Protein AF-B6WB02-F1 (afdb_monomer)

Nearest PDB structures (foldseek):
  3p3q-assembly3_A  TM=5.548E-01  e=6.368E+00  Methylococcus capsulatus
  5l0y-assembly4_D  TM=2.999E-01  e=4.421E+00  Thermochaetoides thermophila DSM 1495
  5l0y-assembly6_F  TM=3.221E-01  e=6.044E+00  Thermochaetoides thermophila DSM 1495
  5cwg-assembly1_A  TM=3.590E-01  e=8.706E+00  synthetic construct

pLDDT: mean 88.95, std 16.4, range [39.22, 98.81]

Secondary structure (DSSP, 8-state):
--------------TTTTT-----HHHHHIIIIIT-S--SHHHHHHHHHHHHHHHHHHHTTS-HHHHHHHHHHTTGGGGGT--HHHHHHHHHHHHHHTT-HHHHHHHHHTT-SSS-GGG-SS---S-HHHHHHHHHHHHH----HHHHHHHHHHHH--SS---HHHHHHHHHHHHH--

Organism: NCBI:txid561177

Radius of gyration: 19.33 Å; Cα contacts (8 Å, |Δi|>4): 214; chains: 1; bounding box: 37×32×87 Å

Sequence (178 aa):
MEKYIVLEKLGEEMYKDKFGNIPNKDKINYYLIESNQNLGPWVSRLKLIGKSAKMIGKELKLDPDIAYACGSLFEIGKKENKKDLAQVMTGFNILRNESYFFPARIAITSKFIIKDIKTFDENFNIEKKDQKKLENLLKSYQYNDYDKLIQLLDKSILENYVGIDNYYKDKKEEKIKK

Foldseek 3Di:
DDPPPPPPPPPVPPVCVVQWDFDAPVVLCCLLPVLFPQHALVSVLLQVQLQVQLVVCVVVVHNSRNSSRLSNQLQSLVSVVDDFVSSLVSSLVVCVVVVSNNSSLLNLLLQPVPLDPVPRPDDPPDDPVVVVVSSVSSVPDDDDVSSVSNNVSVVVGDSDCPDPVVVVVVVVVVVVVD

Structure (mmCIF, N/CA/C/O backbone):
data_AF-B6WB02-F1
#
_entry.id   AF-B6WB02-F1
#
loop_
_atom_site.group_PDB
_atom_site.id
_atom_site.type_symbol
_atom_site.label_atom_id
_atom_site.label_alt_id
_atom_site.label_comp_id
_atom_site.label_asym_id
_atom_site.label_entity_id
_atom_site.label_seq_id
_atom_site.pdbx_PDB_ins_code
_atom_site.Cartn_x
_atom_site.Cartn_y
_atom_site.Cartn_z
_atom_site.occupancy
_atom_site.B_iso_or_equiv
_atom_site.auth_seq_id
_atom_site.auth_comp_id
_atom_site.auth_asym_id
_atom_site.auth_atom_id
_atom_site.pdbx_PDB_model_num
ATOM 1 N N . MET A 1 1 ? -3.793 -13.320 -58.902 1.00 41.25 1 MET A N 1
ATOM 2 C CA . MET A 1 1 ? -2.611 -13.565 -58.052 1.00 41.25 1 MET A CA 1
ATOM 3 C C . MET A 1 1 ? -2.632 -12.548 -56.933 1.00 41.25 1 MET A C 1
ATOM 5 O O . MET A 1 1 ? -2.254 -11.399 -57.124 1.00 41.25 1 MET A O 1
ATOM 9 N N . GLU A 1 2 ? -3.213 -12.973 -55.819 1.00 42.81 2 GLU A N 1
ATOM 10 C CA . GLU A 1 2 ? -3.354 -12.224 -54.578 1.00 42.81 2 GLU A CA 1
ATOM 11 C C . GLU A 1 2 ? -1.973 -11.934 -53.990 1.00 42.81 2 GLU A C 1
ATOM 13 O O . GLU A 1 2 ? -1.218 -12.851 -53.669 1.00 42.81 2 GLU A O 1
ATOM 18 N N . LYS A 1 3 ? -1.638 -10.656 -53.813 1.00 41.16 3 LYS A N 1
ATOM 19 C CA . LYS A 1 3 ? -0.641 -10.270 -52.816 1.00 41.16 3 LYS A CA 1
ATOM 20 C C . LYS A 1 3 ? -1.396 -10.069 -51.512 1.00 41.16 3 LYS A C 1
ATOM 22 O O . LYS A 1 3 ? -1.912 -8.988 -51.246 1.00 41.16 3 LYS A O 1
ATOM 27 N N . TYR A 1 4 ? -1.488 -11.147 -50.741 1.00 39.38 4 TYR A N 1
ATOM 28 C CA . TYR A 1 4 ? -1.824 -11.097 -49.327 1.00 39.38 4 TYR A CA 1
ATOM 29 C C . TYR A 1 4 ? -0.849 -10.137 -48.642 1.00 39.38 4 TYR A C 1
ATOM 31 O O . TYR A 1 4 ? 0.309 -10.467 -48.395 1.00 39.38 4 TYR A O 1
ATOM 39 N N . ILE A 1 5 ? -1.317 -8.921 -48.373 1.00 45.25 5 ILE A N 1
ATOM 40 C CA . ILE A 1 5 ? -0.709 -8.053 -47.375 1.00 45.25 5 ILE A CA 1
ATOM 41 C C . ILE A 1 5 ? -1.007 -8.743 -46.048 1.00 45.25 5 ILE A C 1
ATOM 43 O O . ILE A 1 5 ? -2.120 -8.670 -45.527 1.00 45.25 5 ILE A O 1
ATOM 47 N N . VAL A 1 6 ? -0.025 -9.487 -45.544 1.00 40.88 6 VAL A N 1
ATOM 48 C CA . VAL A 1 6 ? -0.022 -9.962 -44.166 1.00 40.88 6 VAL A CA 1
ATOM 49 C C . VAL A 1 6 ? 0.083 -8.710 -43.300 1.00 40.88 6 VAL A C 1
ATOM 51 O O . VAL A 1 6 ? 1.164 -8.179 -43.065 1.00 40.88 6 VAL A O 1
ATOM 54 N N . LEU A 1 7 ? -1.070 -8.187 -42.888 1.00 39.22 7 LEU A N 1
ATOM 55 C CA . LEU A 1 7 ? -1.182 -7.304 -41.738 1.00 39.22 7 LEU A CA 1
ATOM 56 C C . LEU A 1 7 ? -0.827 -8.150 -40.513 1.00 39.22 7 LEU A C 1
ATOM 58 O O . LEU A 1 7 ? -1.709 -8.686 -39.839 1.00 39.22 7 LEU A O 1
ATOM 62 N N . GLU A 1 8 ? 0.471 -8.315 -40.255 1.00 42.84 8 GLU A N 1
ATOM 63 C CA . GLU A 1 8 ? 0.947 -8.680 -38.928 1.00 42.84 8 GLU A CA 1
ATOM 64 C C . GLU A 1 8 ? 0.425 -7.601 -37.982 1.00 42.84 8 GLU A C 1
ATOM 66 O O . GLU A 1 8 ? 0.905 -6.468 -37.945 1.00 42.84 8 GLU A O 1
ATOM 71 N N . LYS A 1 9 ? -0.639 -7.949 -37.256 1.00 44.91 9 LYS A N 1
ATOM 72 C CA . LYS A 1 9 ? -1.045 -7.246 -36.052 1.00 44.91 9 LYS A CA 1
ATOM 73 C C . LYS A 1 9 ? 0.142 -7.313 -35.095 1.00 44.91 9 LYS A C 1
ATOM 75 O O . LYS A 1 9 ? 0.236 -8.237 -34.292 1.00 44.91 9 LYS A O 1
ATOM 80 N N . LEU A 1 10 ? 1.009 -6.309 -35.152 1.00 43.06 10 LEU A N 1
ATOM 81 C CA . LEU A 1 10 ? 1.716 -5.809 -33.981 1.00 43.06 10 LEU A CA 1
ATOM 82 C C . LEU A 1 10 ? 0.638 -5.276 -33.030 1.00 43.06 10 LEU A C 1
ATOM 84 O O . LEU A 1 10 ? 0.391 -4.079 -32.934 1.00 43.06 10 LEU A O 1
ATOM 88 N N . GLY A 1 11 ? -0.095 -6.193 -32.398 1.00 43.69 11 GLY A N 1
ATOM 89 C CA . GLY A 1 11 ? -0.744 -5.886 -31.143 1.00 43.69 11 GLY A CA 1
ATOM 90 C C . GLY A 1 11 ? 0.397 -5.642 -30.180 1.00 43.69 11 GLY A C 1
ATOM 91 O O . GLY A 1 11 ? 1.036 -6.594 -29.744 1.00 43.69 11 GLY A O 1
ATOM 92 N N . GLU A 1 12 ? 0.717 -4.376 -29.935 1.00 50.34 12 GLU A N 1
ATOM 93 C CA . GLU A 1 12 ? 1.487 -4.004 -28.761 1.00 50.34 1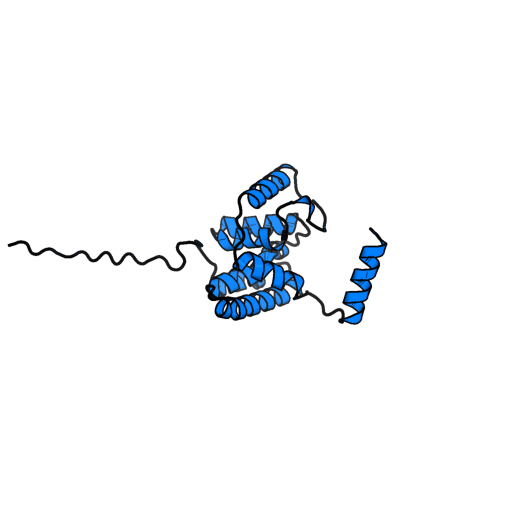2 GLU A CA 1
ATOM 94 C C . GLU A 1 12 ? 0.720 -4.584 -27.565 1.00 50.34 12 GLU A C 1
ATOM 96 O O . GLU A 1 12 ? -0.319 -4.045 -27.185 1.00 50.34 12 GLU A O 1
ATOM 101 N N . GLU A 1 13 ? 1.148 -5.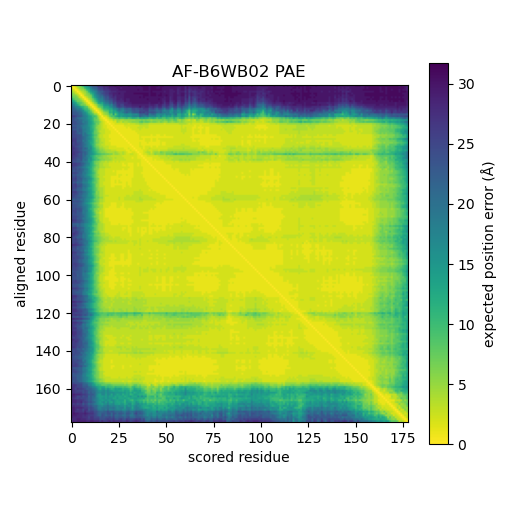737 -27.030 1.00 49.19 13 GLU A N 1
ATOM 102 C CA . GLU A 1 13 ? 0.707 -6.169 -25.703 1.00 49.19 13 GLU A CA 1
ATOM 103 C C . GLU A 1 13 ? 0.975 -4.976 -24.793 1.00 49.19 13 GLU A C 1
ATOM 105 O O . GLU A 1 13 ? 2.132 -4.563 -24.637 1.00 49.19 13 GLU A O 1
ATOM 110 N N . MET A 1 14 ? -0.079 -4.355 -24.255 1.00 53.62 14 MET A N 1
ATOM 111 C CA . MET A 1 14 ? 0.137 -3.206 -23.395 1.00 53.62 14 MET A CA 1
ATOM 112 C C . MET A 1 14 ? 0.942 -3.722 -22.210 1.00 53.62 14 MET A C 1
ATOM 114 O O . MET A 1 14 ? 0.550 -4.674 -21.526 1.00 53.62 14 MET A O 1
ATOM 118 N N . TYR A 1 15 ? 2.106 -3.115 -21.981 1.00 58.19 15 TYR A N 1
ATOM 119 C CA . TYR A 1 15 ? 2.957 -3.447 -20.850 1.00 58.19 15 TYR A CA 1
ATOM 120 C C . TYR A 1 15 ? 2.092 -3.496 -19.580 1.00 58.19 15 TYR A C 1
ATOM 122 O O . TYR A 1 15 ? 1.534 -2.481 -19.168 1.00 58.19 15 TYR A O 1
ATOM 130 N N . LYS A 1 16 ? 1.984 -4.690 -18.972 1.00 63.91 16 LYS A N 1
ATOM 131 C CA . LYS A 1 16 ? 1.192 -4.982 -17.758 1.00 63.91 16 LYS A CA 1
ATOM 132 C C . LYS A 1 16 ? -0.329 -5.059 -17.937 1.00 63.91 16 LYS A C 1
ATOM 134 O O . LYS A 1 16 ? -1.047 -4.800 -16.973 1.00 63.91 16 LYS A O 1
ATOM 139 N N . ASP A 1 17 ? -0.819 -5.521 -19.085 1.00 65.31 17 ASP A N 1
ATOM 140 C CA . ASP A 1 17 ? -2.251 -5.691 -19.410 1.00 65.31 17 ASP A CA 1
ATOM 141 C C . ASP A 1 17 ? -3.139 -6.237 -18.266 1.00 65.31 17 ASP A C 1
ATOM 143 O O . ASP A 1 17 ? -4.269 -5.798 -18.063 1.00 65.31 17 ASP A O 1
ATOM 147 N N . LYS A 1 18 ? -2.622 -7.153 -17.436 1.00 79.88 18 LYS A N 1
ATOM 148 C CA . LYS A 1 18 ? -3.371 -7.752 -16.310 1.00 79.88 18 LYS A CA 1
ATOM 149 C C . LYS A 1 18 ? -3.462 -6.885 -15.046 1.00 79.88 18 LYS A C 1
ATOM 151 O O . LYS A 1 18 ? -4.217 -7.220 -14.135 1.00 79.88 18 LYS A O 1
ATOM 156 N N . PHE A 1 19 ? -2.686 -5.810 -14.958 1.00 84.50 19 PHE A N 1
ATOM 157 C CA . PHE A 1 19 ? -2.561 -4.963 -13.768 1.00 84.50 19 PHE A CA 1
ATOM 158 C C . PHE A 1 19 ? -3.081 -3.534 -13.988 1.00 84.50 19 PHE A C 1
ATOM 160 O O . PHE A 1 19 ? -3.255 -2.796 -13.014 1.00 84.50 19 PHE A O 1
ATOM 167 N N . GLY A 1 20 ? -3.382 -3.169 -15.239 1.00 86.25 20 GLY A N 1
ATOM 168 C CA . GLY A 1 20 ? -3.813 -1.827 -15.621 1.00 86.25 20 GLY A CA 1
ATOM 169 C C . GLY A 1 20 ? -2.696 -0.795 -15.462 1.00 86.25 20 GLY A C 1
ATOM 170 O O . GLY A 1 20 ? -1.512 -1.132 -15.467 1.00 86.25 20 GLY A O 1
ATOM 171 N N . ASN A 1 21 ? -3.070 0.475 -15.295 1.00 93.62 21 ASN A N 1
ATOM 172 C CA . ASN A 1 21 ? -2.095 1.549 -15.127 1.00 93.62 21 ASN A CA 1
ATOM 173 C C . ASN A 1 21 ? -1.293 1.360 -13.834 1.00 93.62 21 ASN A C 1
ATOM 175 O O . ASN A 1 21 ? -1.855 1.133 -12.759 1.00 93.62 21 ASN A O 1
ATOM 179 N N . ILE A 1 22 ? 0.026 1.528 -13.933 1.00 96.38 22 ILE A N 1
ATOM 180 C CA . ILE A 1 22 ? 0.957 1.479 -12.804 1.00 96.38 22 ILE A CA 1
ATOM 181 C C . ILE A 1 22 ? 1.752 2.785 -12.782 1.00 96.38 22 ILE A C 1
ATOM 183 O O . ILE A 1 22 ? 2.319 3.158 -13.811 1.00 96.38 22 ILE A O 1
ATOM 187 N N . PRO A 1 23 ? 1.811 3.495 -11.641 1.00 96.62 23 PRO A N 1
ATOM 188 C CA . PRO A 1 23 ? 2.535 4.751 -11.571 1.00 96.62 23 PRO A CA 1
ATOM 189 C C . PRO A 1 23 ? 4.034 4.491 -11.725 1.00 96.62 23 PRO A C 1
ATOM 191 O O . PRO A 1 23 ? 4.596 3.583 -11.108 1.00 96.62 23 PRO A O 1
ATOM 194 N N . ASN A 1 24 ? 4.685 5.308 -12.548 1.00 96.31 24 ASN A N 1
ATOM 195 C CA . ASN A 1 24 ? 6.134 5.284 -12.686 1.00 96.31 24 ASN A CA 1
ATOM 196 C C . ASN A 1 24 ? 6.815 5.946 -11.471 1.00 96.31 24 ASN A C 1
ATOM 198 O O . ASN A 1 24 ? 6.169 6.509 -10.582 1.00 96.31 24 ASN A O 1
ATOM 202 N N . LYS A 1 25 ? 8.149 5.886 -11.436 1.00 96.88 25 LYS A N 1
ATOM 203 C CA . LYS A 1 25 ? 8.958 6.439 -10.341 1.00 96.88 25 LYS A CA 1
ATOM 204 C C . LYS A 1 25 ? 8.702 7.932 -10.096 1.00 96.88 25 LYS A C 1
ATOM 206 O O . LYS A 1 25 ? 8.668 8.346 -8.939 1.00 96.88 25 LYS A O 1
ATOM 211 N N . ASP A 1 26 ? 8.494 8.714 -11.149 1.00 97.94 26 ASP A N 1
ATOM 212 C CA . ASP A 1 26 ? 8.286 10.159 -11.031 1.00 97.94 26 ASP A CA 1
ATOM 213 C C . ASP A 1 26 ? 6.921 10.466 -10.417 1.00 97.94 26 ASP A C 1
ATOM 215 O O . ASP A 1 26 ? 6.838 11.226 -9.456 1.00 97.94 26 ASP A O 1
ATOM 219 N N . LYS A 1 27 ? 5.858 9.781 -10.856 1.00 97.94 27 LYS A N 1
ATOM 220 C CA . LYS A 1 27 ? 4.527 9.915 -10.247 1.00 97.94 27 LYS A CA 1
ATOM 221 C C . LYS A 1 27 ? 4.514 9.432 -8.790 1.00 97.94 27 LYS A C 1
ATOM 223 O O . LYS A 1 27 ? 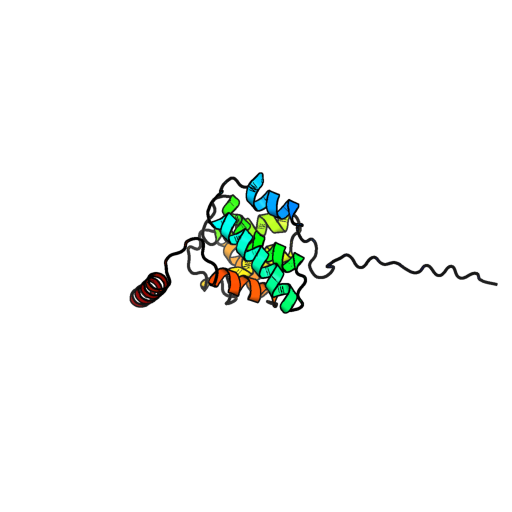3.860 10.042 -7.947 1.00 97.94 27 LYS A O 1
ATOM 228 N N . ILE A 1 28 ? 5.267 8.378 -8.460 1.00 98.50 28 ILE A N 1
ATOM 229 C CA . ILE A 1 28 ? 5.455 7.931 -7.069 1.00 98.50 28 ILE A CA 1
ATOM 230 C C . ILE A 1 28 ? 6.124 9.031 -6.230 1.00 98.50 28 ILE A C 1
ATOM 232 O O . ILE A 1 28 ? 5.643 9.349 -5.142 1.00 98.50 28 ILE A O 1
ATOM 236 N N . ASN A 1 29 ? 7.206 9.639 -6.727 1.00 97.94 29 ASN A N 1
ATOM 237 C CA . ASN A 1 29 ? 7.883 10.739 -6.034 1.00 97.94 29 ASN A CA 1
ATOM 238 C C . ASN A 1 29 ? 6.981 11.967 -5.883 1.00 97.94 29 ASN A C 1
ATOM 240 O O . ASN A 1 29 ? 6.933 12.546 -4.797 1.00 97.94 29 ASN A O 1
ATOM 244 N N . TYR A 1 30 ? 6.210 12.304 -6.915 1.00 98.06 30 TYR A N 1
ATOM 245 C CA . TYR A 1 30 ? 5.210 13.363 -6.859 1.00 98.06 30 TYR A CA 1
ATOM 246 C C . TYR A 1 30 ? 4.205 13.131 -5.722 1.00 98.06 30 TYR A C 1
ATOM 248 O O . TYR A 1 30 ? 3.907 14.041 -4.950 1.00 98.06 30 TYR A O 1
ATOM 256 N N . TYR A 1 31 ? 3.706 11.904 -5.551 1.00 97.88 31 TYR A N 1
ATOM 257 C CA . TYR A 1 31 ? 2.782 11.583 -4.460 1.00 97.88 31 TYR A CA 1
ATOM 258 C C . TYR A 1 31 ? 3.422 11.617 -3.075 1.00 97.88 31 TYR A C 1
ATOM 260 O O . TYR A 1 31 ? 2.786 12.067 -2.123 1.00 97.88 31 TYR A O 1
ATOM 268 N N . LEU A 1 32 ? 4.655 11.127 -2.950 1.00 97.69 32 LEU A N 1
ATOM 269 C CA . LEU A 1 32 ? 5.335 11.006 -1.662 1.00 97.69 32 LEU A CA 1
ATOM 270 C C . LEU A 1 32 ? 5.989 12.305 -1.186 1.00 97.69 32 LEU A C 1
ATOM 272 O O . LEU A 1 32 ? 6.215 12.448 0.016 1.00 97.69 32 LEU A O 1
ATOM 276 N N . ILE A 1 33 ? 6.318 13.220 -2.098 1.00 97.00 33 ILE A N 1
ATOM 277 C CA . ILE A 1 33 ? 7.109 14.419 -1.806 1.00 97.00 33 ILE A CA 1
ATOM 278 C C . ILE A 1 33 ? 6.369 15.679 -2.257 1.00 97.00 33 ILE A C 1
ATOM 280 O O . ILE A 1 33 ? 6.005 16.494 -1.422 1.00 97.00 33 ILE A O 1
ATOM 284 N N . GLU A 1 34 ? 6.131 15.840 -3.558 1.00 95.56 34 GLU A N 1
ATOM 285 C CA . GLU A 1 34 ? 5.741 17.140 -4.130 1.00 95.56 34 GLU A CA 1
ATOM 286 C C . GLU A 1 34 ? 4.295 17.536 -3.804 1.00 95.56 34 GLU A C 1
ATOM 288 O O . GLU A 1 34 ? 4.020 18.670 -3.430 1.00 95.56 34 GLU A O 1
ATOM 293 N N . SER A 1 35 ? 3.362 16.589 -3.894 1.00 94.50 35 SER A N 1
ATOM 294 C CA . SER A 1 35 ? 1.943 16.789 -3.561 1.00 94.50 35 SER A CA 1
ATOM 295 C C . SER A 1 35 ? 1.606 16.429 -2.112 1.00 94.50 35 SER A C 1
ATOM 297 O O . SER A 1 35 ? 0.428 16.347 -1.743 1.00 94.50 35 SER A O 1
ATOM 299 N N . ASN A 1 36 ? 2.623 16.147 -1.296 1.00 93.19 36 ASN A N 1
ATOM 300 C CA . ASN A 1 36 ? 2.463 15.638 0.055 1.00 93.19 36 ASN A CA 1
ATOM 301 C C . ASN A 1 36 ? 2.602 16.756 1.090 1.00 93.19 36 ASN A C 1
ATOM 303 O O . ASN A 1 36 ? 3.690 17.266 1.330 1.00 93.19 36 ASN A O 1
ATOM 307 N N . GLN A 1 37 ? 1.495 17.088 1.749 1.00 87.31 37 GLN A N 1
ATOM 308 C CA . GLN A 1 37 ? 1.469 18.093 2.814 1.00 87.31 37 GLN A CA 1
ATOM 309 C C . GLN A 1 37 ? 1.790 17.507 4.198 1.00 87.31 37 GLN A C 1
ATOM 311 O O . GLN A 1 37 ? 1.985 18.258 5.147 1.00 87.31 37 GLN A O 1
ATOM 316 N N . ASN A 1 38 ? 1.857 16.178 4.322 1.00 94.50 38 ASN A N 1
ATOM 317 C CA . ASN A 1 38 ? 2.198 15.469 5.551 1.00 94.50 38 ASN A CA 1
ATOM 318 C C . ASN A 1 38 ? 3.528 14.719 5.384 1.00 94.50 38 ASN A C 1
ATOM 320 O O . ASN A 1 38 ? 3.561 13.492 5.268 1.00 94.50 38 ASN A O 1
ATOM 324 N N . LEU A 1 39 ? 4.641 15.449 5.321 1.00 95.06 39 LEU A N 1
ATOM 325 C CA . LEU A 1 39 ? 5.971 14.839 5.274 1.00 95.06 39 LEU A CA 1
ATOM 326 C C . LEU A 1 39 ? 6.364 14.293 6.653 1.00 95.06 39 LEU A C 1
ATOM 328 O O . LEU A 1 39 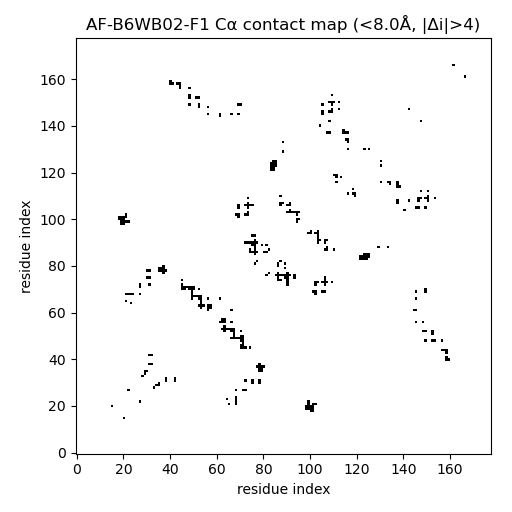? 6.122 14.924 7.677 1.00 95.06 39 LEU A O 1
ATOM 332 N N . GLY A 1 40 ? 7.009 13.125 6.684 1.00 93.12 40 GLY A N 1
ATOM 333 C CA . GLY A 1 40 ? 7.460 12.522 7.937 1.00 93.12 40 GLY A CA 1
ATOM 334 C C . GLY A 1 40 ? 8.131 11.158 7.764 1.00 93.12 40 GLY A C 1
ATOM 335 O O . GLY A 1 40 ? 8.355 10.722 6.629 1.00 93.12 40 GLY A O 1
ATOM 336 N N . PRO A 1 41 ? 8.431 10.458 8.876 1.00 94.06 41 PRO A N 1
ATOM 337 C CA . PRO A 1 41 ? 9.103 9.153 8.872 1.00 94.06 41 PRO A CA 1
ATOM 338 C C . PRO A 1 41 ? 8.438 8.105 7.969 1.00 94.06 41 PRO A C 1
ATOM 340 O O . PRO A 1 41 ? 9.130 7.331 7.303 1.00 94.06 41 PRO A O 1
ATOM 343 N N . TRP A 1 42 ? 7.106 8.134 7.858 1.00 95.25 42 TRP A N 1
ATOM 344 C CA . TRP A 1 42 ? 6.349 7.249 6.971 1.00 95.25 42 TRP A CA 1
ATOM 345 C C . TRP A 1 42 ? 6.776 7.363 5.497 1.00 95.25 42 TRP A C 1
ATOM 347 O O . TRP A 1 42 ? 6.806 6.358 4.792 1.00 95.25 42 TRP A O 1
ATOM 357 N N . VAL A 1 43 ? 7.185 8.548 5.023 1.00 96.69 43 VAL A N 1
ATOM 358 C CA . VAL A 1 43 ? 7.658 8.740 3.640 1.00 96.69 43 VAL A CA 1
ATOM 359 C C . VAL A 1 43 ? 8.957 7.971 3.407 1.00 96.69 43 VAL A C 1
ATOM 361 O O . VAL A 1 43 ? 9.100 7.261 2.409 1.00 96.69 43 VAL A O 1
ATOM 364 N N . SER A 1 44 ? 9.908 8.082 4.337 1.00 95.44 44 SER A N 1
ATOM 365 C CA . SER A 1 44 ? 11.178 7.348 4.283 1.00 95.44 44 SER A CA 1
ATOM 366 C C . SER A 1 44 ? 10.949 5.841 4.362 1.00 95.44 44 SER A C 1
ATOM 368 O O . SER A 1 44 ? 11.539 5.088 3.583 1.00 95.44 44 SER A O 1
ATOM 370 N N . ARG A 1 45 ? 10.029 5.409 5.231 1.00 96.44 45 ARG A N 1
ATOM 371 C CA . ARG A 1 45 ? 9.592 4.016 5.337 1.00 96.44 45 ARG A CA 1
ATOM 372 C C . ARG A 1 45 ? 9.026 3.488 4.018 1.00 96.44 45 ARG A C 1
ATOM 374 O O . ARG A 1 45 ? 9.477 2.445 3.558 1.00 96.44 45 ARG A O 1
ATOM 381 N N . LEU A 1 46 ? 8.097 4.196 3.372 1.00 97.94 46 LEU A N 1
ATOM 382 C CA . LEU A 1 46 ? 7.517 3.754 2.095 1.00 97.94 46 LEU A CA 1
ATOM 383 C C . LEU A 1 46 ? 8.538 3.733 0.952 1.00 97.94 46 LEU A C 1
ATOM 385 O O . LEU A 1 46 ? 8.505 2.841 0.102 1.00 97.94 46 LEU A O 1
ATOM 389 N N . LYS A 1 47 ? 9.496 4.669 0.933 1.00 97.81 47 LYS A N 1
ATOM 390 C CA . LYS A 1 47 ? 10.619 4.622 -0.018 1.00 97.81 47 LYS A CA 1
ATOM 391 C C . LYS A 1 47 ? 11.483 3.378 0.195 1.00 97.81 47 LYS A C 1
ATOM 393 O O . LYS A 1 47 ? 11.911 2.771 -0.788 1.00 97.81 47 LYS A O 1
ATOM 398 N N . LEU A 1 48 ? 11.741 3.002 1.450 1.00 98.06 48 LEU A N 1
ATOM 399 C CA . LEU A 1 48 ? 12.484 1.789 1.789 1.00 98.06 48 LEU A CA 1
ATOM 400 C C . LEU A 1 48 ? 11.695 0.531 1.404 1.00 98.06 48 LEU A C 1
ATOM 402 O O . LEU A 1 48 ? 12.218 -0.286 0.653 1.00 98.06 48 LEU A O 1
ATOM 406 N N . ILE A 1 49 ? 10.426 0.425 1.816 1.00 98.62 49 ILE A N 1
ATOM 407 C CA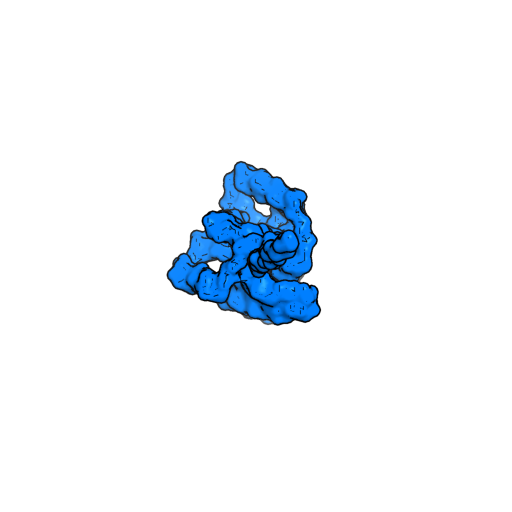 . ILE A 1 49 ? 9.543 -0.700 1.473 1.00 98.62 49 ILE A CA 1
ATOM 408 C C . ILE A 1 49 ? 9.430 -0.862 -0.043 1.00 98.62 49 ILE A C 1
ATOM 410 O O . ILE A 1 49 ? 9.583 -1.973 -0.537 1.00 98.62 49 ILE A O 1
ATOM 414 N N . GLY A 1 50 ? 9.235 0.221 -0.800 1.00 98.69 50 GLY A N 1
ATOM 415 C CA . GLY A 1 50 ? 9.196 0.162 -2.261 1.00 98.69 50 GLY A CA 1
ATOM 416 C C . GLY A 1 50 ? 10.476 -0.416 -2.859 1.00 98.69 50 GLY A C 1
ATOM 417 O O . GLY A 1 50 ? 10.420 -1.343 -3.667 1.00 98.69 50 GLY A O 1
ATOM 418 N N . LYS A 1 51 ? 11.650 0.078 -2.438 1.00 98.62 51 LYS A N 1
ATOM 419 C CA . LYS A 1 51 ? 12.947 -0.454 -2.898 1.00 98.62 51 LYS A CA 1
ATOM 420 C C . LYS A 1 51 ? 13.114 -1.935 -2.544 1.00 98.62 51 LYS A C 1
ATOM 422 O O . LYS A 1 51 ? 13.518 -2.714 -3.404 1.00 98.62 51 LYS A O 1
ATOM 427 N N . SER A 1 52 ? 12.761 -2.331 -1.322 1.00 98.75 52 SER A N 1
ATOM 428 C CA . SER A 1 52 ? 12.800 -3.729 -0.885 1.00 98.75 52 SER A CA 1
ATOM 429 C C . SER A 1 52 ? 11.845 -4.606 -1.696 1.00 98.75 52 SER A C 1
ATOM 431 O O . SER A 1 52 ? 12.247 -5.667 -2.165 1.00 98.75 52 SER A O 1
ATOM 433 N N . ALA A 1 53 ? 10.615 -4.144 -1.938 1.00 98.81 53 ALA A N 1
ATOM 434 C CA . ALA A 1 53 ? 9.624 -4.844 -2.748 1.00 98.81 53 ALA A CA 1
ATOM 435 C C . ALA A 1 53 ? 10.108 -5.034 -4.188 1.00 98.81 53 ALA A C 1
ATOM 437 O O . ALA A 1 53 ? 9.956 -6.117 -4.742 1.00 98.81 53 ALA A O 1
ATOM 438 N N . LYS A 1 54 ? 10.758 -4.022 -4.774 1.00 98.75 54 LYS A N 1
ATOM 439 C CA . LYS A 1 54 ? 11.375 -4.119 -6.103 1.00 98.75 54 LYS A CA 1
ATOM 440 C C . LYS A 1 54 ? 12.429 -5.226 -6.172 1.00 98.75 54 LYS A C 1
ATOM 442 O O . LYS A 1 54 ? 12.429 -6.018 -7.111 1.00 98.75 54 LYS A O 1
ATOM 447 N N . MET A 1 55 ? 13.327 -5.268 -5.187 1.00 98.75 55 MET A N 1
ATOM 448 C CA . MET A 1 55 ? 14.420 -6.244 -5.137 1.00 98.75 55 MET A CA 1
ATOM 449 C C . MET A 1 55 ? 13.900 -7.661 -4.894 1.00 98.75 55 MET A C 1
ATOM 451 O O . MET A 1 55 ? 14.180 -8.556 -5.682 1.00 98.75 55 MET A O 1
ATOM 455 N N . ILE A 1 56 ? 13.097 -7.856 -3.846 1.00 98.69 56 ILE A N 1
ATOM 456 C CA . ILE A 1 56 ? 12.554 -9.172 -3.486 1.00 98.69 56 ILE A CA 1
ATOM 457 C C . ILE A 1 56 ? 11.577 -9.660 -4.558 1.00 98.69 56 ILE A C 1
ATOM 459 O O . ILE A 1 56 ? 11.608 -10.826 -4.934 1.00 98.69 56 ILE A O 1
ATOM 463 N N . GLY A 1 57 ? 10.744 -8.769 -5.100 1.00 98.38 57 GLY A N 1
ATOM 464 C CA . GLY A 1 57 ? 9.806 -9.093 -6.170 1.00 98.38 57 GLY A CA 1
ATOM 465 C C . GLY A 1 57 ? 10.505 -9.676 -7.395 1.00 98.38 57 GLY A C 1
ATOM 466 O O . GLY A 1 57 ? 10.027 -10.665 -7.940 1.00 98.38 57 GLY A O 1
ATOM 467 N N . LYS A 1 58 ? 11.676 -9.144 -7.770 1.00 98.00 58 LYS A N 1
ATOM 468 C CA . LYS A 1 58 ? 12.488 -9.697 -8.861 1.00 98.00 58 LYS A CA 1
ATOM 469 C C . LYS A 1 58 ? 12.897 -11.153 -8.597 1.00 98.00 58 LYS A C 1
ATOM 471 O O . LYS A 1 58 ? 12.738 -11.989 -9.482 1.00 98.00 58 LYS A O 1
ATOM 476 N N . GLU A 1 59 ? 13.365 -11.464 -7.389 1.00 98.19 59 GLU A N 1
ATOM 477 C CA . GLU A 1 59 ? 13.738 -12.835 -6.994 1.00 98.19 59 GLU A CA 1
ATOM 478 C C . GLU A 1 59 ? 12.527 -13.781 -6.972 1.00 98.19 59 GLU A C 1
ATOM 480 O O . GLU A 1 59 ? 12.625 -14.954 -7.329 1.00 98.19 59 GLU A O 1
ATOM 485 N N . LEU A 1 60 ? 11.349 -13.251 -6.634 1.00 97.50 60 LEU A N 1
ATOM 486 C CA . LEU A 1 60 ? 10.071 -13.966 -6.683 1.00 97.50 60 LEU A CA 1
ATOM 487 C C . LEU A 1 60 ? 9.463 -14.053 -8.094 1.00 97.50 60 LEU A C 1
ATOM 489 O O . LEU A 1 60 ? 8.340 -14.532 -8.239 1.00 97.50 60 LEU A O 1
ATOM 493 N N . LYS A 1 61 ? 10.176 -13.606 -9.139 1.00 97.38 61 LYS A N 1
ATOM 494 C CA . LYS A 1 61 ? 9.693 -13.555 -10.534 1.00 97.38 61 LYS A CA 1
ATOM 495 C C . LYS A 1 61 ? 8.427 -12.701 -10.718 1.00 97.38 61 LYS A C 1
ATOM 497 O O . LYS A 1 61 ? 7.632 -12.942 -11.625 1.00 97.38 61 LYS A O 1
ATOM 502 N N . LEU A 1 62 ? 8.244 -11.696 -9.866 1.00 97.31 62 LEU A N 1
ATOM 503 C CA . LEU A 1 62 ? 7.251 -10.637 -10.027 1.00 97.31 62 LEU A CA 1
ATOM 504 C C . LEU A 1 62 ? 7.818 -9.509 -10.899 1.00 97.31 62 LEU A C 1
ATOM 506 O O . LEU A 1 62 ? 9.033 -9.353 -11.026 1.00 97.31 62 LEU A O 1
ATOM 510 N N . ASP A 1 63 ? 6.940 -8.678 -11.460 1.00 97.50 63 ASP A N 1
ATOM 511 C CA . ASP A 1 63 ? 7.356 -7.448 -12.127 1.00 97.50 63 ASP A CA 1
ATOM 512 C C . ASP A 1 63 ? 7.901 -6.462 -11.073 1.00 97.50 63 ASP A C 1
ATOM 514 O O . ASP A 1 63 ? 7.164 -6.036 -10.169 1.00 97.50 63 ASP A O 1
ATOM 518 N N . PRO A 1 64 ? 9.186 -6.080 -11.168 1.00 97.81 64 PRO A N 1
ATOM 519 C CA . PRO A 1 64 ? 9.846 -5.273 -10.150 1.00 97.81 64 PRO A CA 1
ATOM 520 C C . PRO A 1 64 ? 9.255 -3.865 -10.030 1.00 97.81 64 PRO A C 1
ATOM 522 O O . PRO A 1 64 ? 9.274 -3.284 -8.945 1.00 97.81 64 PRO A O 1
ATOM 525 N N . ASP A 1 65 ? 8.707 -3.307 -11.109 1.00 97.69 65 ASP A N 1
ATOM 526 C CA . ASP A 1 65 ? 8.144 -1.959 -11.105 1.00 97.69 65 ASP A CA 1
ATOM 527 C C . ASP A 1 65 ? 6.713 -1.945 -10.550 1.00 97.69 65 ASP A C 1
ATOM 529 O O . ASP A 1 65 ? 6.331 -0.986 -9.879 1.00 97.69 65 ASP A O 1
ATOM 533 N N . ILE A 1 66 ? 5.936 -3.022 -10.733 1.00 98.19 66 ILE A N 1
ATOM 534 C CA . ILE A 1 66 ? 4.660 -3.204 -10.013 1.00 98.19 66 ILE A CA 1
ATOM 535 C C . ILE A 1 66 ? 4.922 -3.337 -8.517 1.00 98.19 66 ILE A C 1
ATOM 537 O O . ILE A 1 66 ? 4.273 -2.656 -7.721 1.00 98.19 66 ILE A O 1
ATOM 541 N N . ALA A 1 67 ? 5.880 -4.184 -8.130 1.00 98.62 67 ALA A N 1
ATOM 542 C CA . ALA A 1 67 ? 6.230 -4.380 -6.727 1.00 98.62 67 ALA A CA 1
ATOM 543 C C . ALA A 1 67 ? 6.709 -3.068 -6.084 1.00 98.62 67 ALA A C 1
ATOM 545 O O . ALA A 1 67 ? 6.267 -2.726 -4.986 1.00 98.62 67 ALA A O 1
ATOM 546 N N . TYR A 1 68 ? 7.533 -2.296 -6.803 1.00 98.75 68 TYR A N 1
ATOM 547 C CA . TYR A 1 68 ? 7.965 -0.962 -6.390 1.00 98.75 68 TYR A CA 1
ATOM 548 C C . TYR A 1 68 ? 6.780 -0.021 -6.146 1.00 98.75 68 TYR A C 1
ATOM 550 O O . TYR A 1 68 ? 6.655 0.533 -5.055 1.00 98.75 68 TYR A O 1
ATOM 558 N N . ALA A 1 69 ? 5.884 0.123 -7.128 1.00 98.62 69 ALA A N 1
ATOM 559 C CA . ALA A 1 69 ? 4.719 0.999 -7.026 1.00 98.62 69 ALA A CA 1
ATOM 560 C C . ALA A 1 69 ? 3.802 0.617 -5.857 1.00 98.62 69 ALA A C 1
ATOM 562 O O . ALA A 1 69 ? 3.393 1.478 -5.077 1.00 98.62 69 ALA A O 1
ATOM 563 N N . CYS A 1 70 ? 3.521 -0.677 -5.702 1.00 98.69 70 CYS A N 1
ATOM 564 C CA . CYS A 1 70 ? 2.690 -1.192 -4.620 1.00 98.69 70 CYS A CA 1
ATOM 565 C C . CYS A 1 70 ? 3.328 -0.920 -3.249 1.00 98.69 70 CYS A C 1
ATOM 567 O O . CYS A 1 70 ? 2.673 -0.375 -2.362 1.00 98.69 70 CYS A O 1
ATOM 569 N N . GLY A 1 71 ? 4.619 -1.222 -3.087 1.00 98.69 71 GLY A N 1
ATOM 570 C CA . GLY A 1 71 ? 5.338 -0.992 -1.833 1.00 98.69 71 GLY A CA 1
ATOM 571 C C . GLY A 1 71 ? 5.538 0.485 -1.489 1.00 98.69 71 GLY A C 1
ATOM 572 O O . GLY A 1 71 ? 5.583 0.840 -0.315 1.00 98.69 71 GLY A O 1
ATOM 573 N N . SER A 1 72 ? 5.619 1.364 -2.488 1.00 98.75 72 SER A N 1
ATOM 574 C CA . SER A 1 72 ? 5.780 2.803 -2.261 1.00 98.75 72 SER A CA 1
ATOM 575 C C . SER A 1 72 ? 4.481 3.549 -1.977 1.00 98.75 72 SER A C 1
ATOM 577 O O . SER A 1 72 ? 4.552 4.637 -1.415 1.00 98.75 72 SER A O 1
ATOM 579 N N . LEU A 1 73 ? 3.314 3.019 -2.357 1.00 98.62 73 LEU A N 1
ATOM 580 C CA . LEU A 1 73 ? 2.053 3.772 -2.299 1.00 98.62 73 LEU A CA 1
ATOM 581 C C . LEU A 1 73 ? 0.953 3.129 -1.442 1.00 98.62 73 LEU A C 1
ATOM 583 O O . LEU A 1 73 ? -0.109 3.730 -1.299 1.00 98.62 73 LEU A O 1
ATOM 587 N N . PHE A 1 74 ? 1.170 1.957 -0.834 1.00 98.25 74 PHE A N 1
ATOM 588 C CA . PHE A 1 74 ? 0.106 1.278 -0.078 1.00 98.25 74 PHE A CA 1
ATOM 589 C C . PHE A 1 74 ? -0.434 2.082 1.124 1.00 98.25 74 PHE A C 1
ATOM 591 O O . PHE A 1 74 ? -1.594 1.918 1.485 1.00 98.25 74 PHE A O 1
ATOM 598 N N . GLU A 1 75 ? 0.349 2.996 1.713 1.00 97.12 75 GLU A N 1
ATOM 599 C CA . GLU A 1 75 ? -0.126 3.916 2.767 1.00 97.12 75 GLU A CA 1
ATOM 600 C C . GLU A 1 75 ? -0.296 5.364 2.295 1.00 97.12 75 GLU A C 1
ATOM 602 O O . GLU A 1 75 ? -0.252 6.288 3.108 1.00 97.12 75 GLU A O 1
ATOM 607 N N . ILE A 1 76 ? -0.499 5.606 0.995 1.00 97.94 76 ILE A N 1
ATOM 608 C CA . ILE A 1 76 ? -0.490 6.975 0.460 1.00 97.94 76 ILE A CA 1
ATOM 609 C C . ILE A 1 76 ? -1.554 7.895 1.079 1.00 97.94 76 ILE A C 1
ATOM 611 O O . ILE A 1 76 ? -1.373 9.108 1.094 1.00 97.94 76 ILE A O 1
ATOM 615 N N . GLY A 1 77 ? -2.615 7.345 1.680 1.00 97.44 77 GLY A N 1
ATOM 616 C CA . GLY A 1 77 ? -3.611 8.128 2.417 1.00 97.44 77 GLY A CA 1
ATOM 617 C C . GLY A 1 77 ? -3.049 8.943 3.590 1.00 97.44 77 GLY A C 1
ATOM 618 O O . GLY A 1 77 ? -3.661 9.940 3.976 1.00 97.44 77 GLY A O 1
ATOM 619 N N . LYS A 1 78 ? -1.854 8.605 4.104 1.00 96.81 78 LYS A N 1
ATOM 620 C CA . LYS A 1 78 ? -1.145 9.423 5.103 1.00 96.81 78 LYS A CA 1
ATOM 621 C C . LYS A 1 78 ? -0.862 10.837 4.598 1.00 96.81 78 LYS A C 1
ATOM 623 O O . LYS A 1 78 ? -0.840 11.756 5.412 1.00 96.81 78 LYS A O 1
ATOM 628 N N . LYS A 1 79 ? -0.729 11.053 3.281 1.00 96.81 79 LYS A N 1
ATOM 629 C CA . LYS A 1 79 ? -0.459 12.384 2.706 1.00 96.81 79 LYS A CA 1
ATOM 630 C C . LYS A 1 79 ? -1.517 13.440 3.045 1.00 96.81 79 LYS A C 1
ATOM 632 O O . LYS A 1 79 ? -1.231 14.629 2.978 1.00 96.81 79 LYS A O 1
ATOM 637 N N . GLU A 1 80 ? -2.733 13.008 3.388 1.00 96.00 80 GLU A N 1
ATOM 638 C CA . GLU A 1 80 ? -3.862 13.871 3.762 1.00 96.00 80 GLU A CA 1
ATOM 639 C C . GLU A 1 80 ? -4.095 13.928 5.282 1.00 96.00 80 GLU A C 1
ATOM 641 O O . GLU A 1 80 ? -5.196 14.244 5.733 1.00 96.00 80 GLU A O 1
ATOM 646 N N . ASN A 1 81 ? -3.083 13.588 6.092 1.00 95.19 81 ASN A N 1
ATOM 647 C CA . ASN A 1 81 ? -3.167 13.549 7.559 1.00 95.19 81 ASN A CA 1
ATOM 648 C C . ASN A 1 81 ? -4.277 12.623 8.102 1.00 95.19 81 ASN A C 1
ATOM 650 O O . ASN A 1 81 ? -4.764 12.802 9.220 1.00 95.19 81 ASN A O 1
ATOM 654 N N . LYS A 1 82 ? -4.697 11.623 7.317 1.00 95.44 82 LYS A N 1
ATOM 655 C CA . LYS A 1 82 ? -5.672 10.612 7.740 1.00 95.44 82 LYS A CA 1
ATOM 656 C C . LYS A 1 82 ? -4.983 9.502 8.533 1.00 95.44 82 LYS A C 1
ATOM 658 O O . LYS A 1 82 ? -3.814 9.203 8.303 1.00 95.44 82 LYS A O 1
ATOM 663 N N . LYS A 1 83 ? -5.735 8.889 9.446 1.00 94.75 83 LYS A N 1
ATOM 664 C CA . LYS A 1 83 ? -5.303 7.790 10.325 1.00 94.75 83 LYS A CA 1
ATOM 665 C C . LYS A 1 83 ? -6.315 6.649 10.282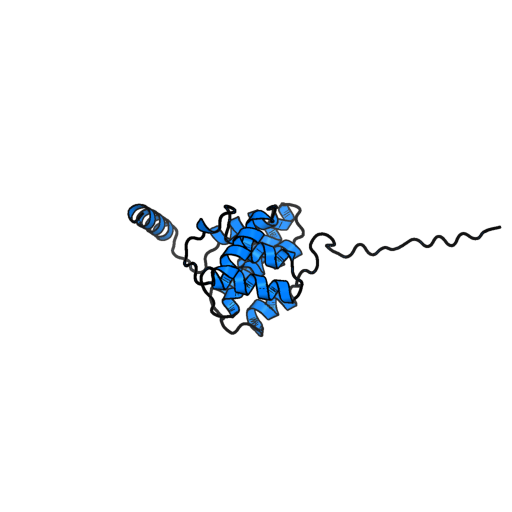 1.00 94.75 83 LYS A C 1
ATOM 667 O O . LYS A 1 83 ? -7.439 6.865 9.819 1.00 94.75 83 LYS A O 1
ATOM 672 N N . ASP A 1 84 ? -5.936 5.482 10.786 1.00 95.94 84 ASP A N 1
ATOM 673 C CA . ASP A 1 84 ? -6.794 4.304 10.917 1.00 95.94 84 ASP A CA 1
ATOM 674 C C . ASP A 1 84 ? -7.506 3.946 9.584 1.00 95.94 84 ASP A C 1
ATOM 676 O O . ASP A 1 84 ? -6.934 4.109 8.499 1.00 95.94 84 ASP A O 1
ATOM 680 N N . LEU A 1 85 ? -8.763 3.483 9.606 1.00 97.12 85 LEU A N 1
ATOM 681 C CA . LEU A 1 85 ? -9.488 3.120 8.377 1.00 97.12 85 LEU A CA 1
ATOM 682 C C . LEU A 1 85 ? -9.679 4.285 7.395 1.00 97.12 85 LEU A C 1
ATOM 684 O O . LEU A 1 85 ? -9.732 4.061 6.181 1.00 97.12 85 LEU A O 1
ATOM 688 N N . ALA A 1 86 ? -9.756 5.526 7.881 1.00 97.81 86 ALA A N 1
ATOM 689 C CA . ALA A 1 86 ? -9.844 6.699 7.020 1.00 97.81 86 ALA A CA 1
ATOM 690 C C . ALA A 1 86 ? -8.596 6.827 6.137 1.00 97.81 86 ALA A C 1
ATOM 692 O O . ALA A 1 86 ? -8.720 7.132 4.953 1.00 97.81 86 ALA A O 1
ATOM 693 N N . GLN A 1 87 ? -7.406 6.518 6.665 1.00 97.06 87 GLN A N 1
ATOM 694 C CA . GLN A 1 87 ? -6.172 6.486 5.875 1.00 97.06 87 GLN A CA 1
ATOM 695 C C . GLN A 1 87 ? -6.249 5.450 4.749 1.00 97.06 87 GLN A C 1
ATOM 697 O O . GLN A 1 87 ? -5.890 5.750 3.609 1.00 97.06 87 GLN A O 1
ATOM 702 N N . VAL A 1 88 ? -6.720 4.241 5.059 1.00 97.94 88 VAL A N 1
ATOM 703 C CA . VAL A 1 88 ? -6.833 3.140 4.091 1.00 97.94 88 VAL A CA 1
ATOM 704 C C . VAL A 1 88 ? -7.773 3.526 2.949 1.00 97.94 88 VAL A C 1
ATOM 706 O O . VAL A 1 88 ? -7.410 3.428 1.775 1.00 97.94 88 VAL A O 1
ATOM 709 N N . MET A 1 89 ? -8.960 4.037 3.284 1.00 98.19 89 MET A N 1
ATOM 710 C CA . MET A 1 89 ? -9.959 4.432 2.290 1.00 98.19 89 MET A CA 1
ATOM 711 C C . MET A 1 89 ? -9.527 5.649 1.468 1.00 98.19 89 MET A C 1
ATOM 713 O O . MET A 1 89 ? -9.736 5.665 0.254 1.00 98.19 89 MET A O 1
ATOM 717 N N . THR A 1 90 ? -8.881 6.641 2.086 1.00 98.19 90 THR A N 1
ATOM 718 C CA . THR A 1 90 ? -8.302 7.778 1.360 1.00 98.19 90 THR A CA 1
ATOM 719 C C . THR A 1 90 ? -7.228 7.315 0.376 1.00 98.19 90 THR A C 1
ATOM 721 O O . THR A 1 90 ? -7.275 7.697 -0.791 1.00 98.19 90 THR A O 1
ATOM 724 N N . GLY A 1 91 ? -6.309 6.436 0.793 1.00 98.19 91 GLY A N 1
ATOM 725 C CA . GLY A 1 91 ? -5.275 5.888 -0.090 1.00 98.19 91 GLY A CA 1
ATOM 726 C C . GLY A 1 91 ? -5.856 5.116 -1.277 1.00 98.19 91 GLY A C 1
ATOM 727 O O . GLY A 1 91 ? -5.467 5.349 -2.422 1.00 98.19 91 GLY A O 1
ATOM 728 N N . PHE A 1 92 ? -6.853 4.264 -1.020 1.00 98.50 92 PHE A N 1
ATOM 729 C CA . PHE A 1 92 ? -7.602 3.571 -2.069 1.00 98.50 92 PHE A CA 1
ATOM 730 C C . PHE A 1 92 ? -8.232 4.551 -3.070 1.00 98.50 92 PHE A C 1
ATOM 732 O O . PHE A 1 92 ? -8.093 4.362 -4.278 1.00 98.50 92 PHE A O 1
ATOM 739 N N . ASN A 1 93 ? -8.902 5.604 -2.590 1.00 98.31 93 ASN A N 1
A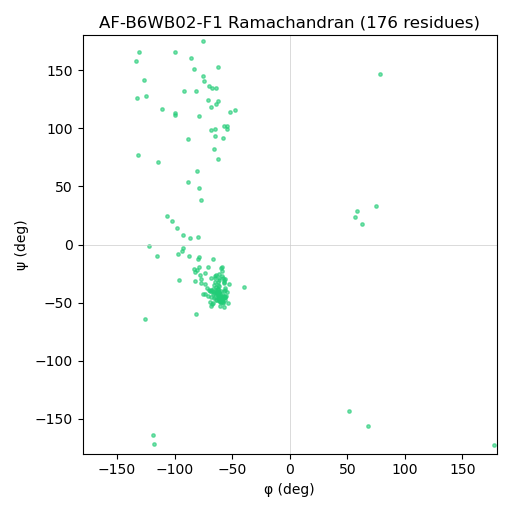TOM 740 C CA . ASN A 1 93 ? -9.582 6.575 -3.451 1.00 98.31 93 ASN A CA 1
ATOM 741 C C . ASN A 1 93 ? -8.595 7.396 -4.298 1.00 98.31 93 ASN A C 1
ATOM 743 O O . ASN A 1 93 ? -8.830 7.545 -5.495 1.00 98.31 93 ASN A O 1
ATOM 747 N N . ILE A 1 94 ? -7.478 7.861 -3.719 1.00 97.88 94 ILE A N 1
ATOM 748 C CA . ILE A 1 94 ? -6.412 8.571 -4.454 1.00 97.88 94 ILE A CA 1
ATOM 749 C C . ILE A 1 94 ? -5.949 7.733 -5.652 1.00 97.88 94 ILE A C 1
ATOM 751 O O . ILE A 1 94 ? -5.925 8.212 -6.783 1.00 97.88 94 ILE A O 1
ATOM 755 N N . LEU A 1 95 ? -5.629 6.460 -5.412 1.00 98.25 95 LEU A N 1
ATOM 756 C CA . LEU A 1 95 ? -5.103 5.568 -6.444 1.00 98.25 95 LEU A CA 1
ATOM 757 C C . LEU A 1 95 ? -6.175 5.171 -7.469 1.00 98.25 95 LEU A C 1
ATOM 759 O O . LEU A 1 95 ? -5.886 5.091 -8.662 1.00 98.25 95 LEU A O 1
ATOM 763 N N . ARG A 1 96 ? -7.425 4.961 -7.036 1.00 97.06 96 ARG A N 1
ATOM 764 C CA . ARG A 1 96 ? -8.547 4.657 -7.940 1.00 97.06 96 ARG A CA 1
ATOM 765 C C . ARG A 1 96 ? -8.864 5.803 -8.888 1.00 97.06 96 ARG A C 1
ATOM 767 O O . ARG A 1 96 ? -9.116 5.527 -10.057 1.00 97.06 96 ARG A O 1
ATOM 774 N N . ASN A 1 97 ? -8.848 7.043 -8.405 1.00 97.19 97 ASN A N 1
ATOM 775 C CA . ASN A 1 97 ? -9.168 8.221 -9.215 1.00 97.19 97 ASN A CA 1
ATOM 776 C C . ASN A 1 97 ? -8.165 8.430 -10.358 1.00 97.19 97 ASN A C 1
ATOM 778 O O . ASN A 1 97 ? -8.526 8.963 -11.400 1.00 97.19 97 ASN A O 1
ATOM 782 N N . GLU A 1 98 ? -6.934 7.946 -10.197 1.00 95.88 98 GLU A N 1
ATOM 783 C CA . GLU A 1 98 ? -5.886 7.987 -11.228 1.00 95.88 98 GLU A CA 1
ATOM 784 C C . GLU A 1 98 ? -5.765 6.674 -12.012 1.00 95.88 98 GLU A C 1
ATOM 786 O O . GLU A 1 98 ? -4.809 6.439 -12.746 1.00 95.88 98 GLU A O 1
ATOM 791 N N . SER A 1 99 ? -6.763 5.801 -11.880 1.00 96.19 99 SER A N 1
ATOM 792 C CA . SER A 1 99 ? -6.832 4.503 -12.550 1.00 96.19 99 SER A CA 1
ATOM 793 C C . SER A 1 99 ? -5.719 3.508 -12.187 1.00 96.19 99 SER A C 1
ATOM 795 O O . SER A 1 99 ? -5.556 2.490 -12.858 1.00 96.19 99 SER A O 1
ATOM 797 N N . TYR A 1 100 ? -5.007 3.722 -11.075 1.00 97.44 100 TYR A N 1
ATOM 798 C CA . TYR A 1 100 ? -4.020 2.784 -10.527 1.00 97.44 100 TYR A CA 1
ATOM 799 C C . TYR A 1 100 ? -4.707 1.673 -9.727 1.00 97.44 100 TYR A C 1
ATOM 801 O O . TYR A 1 100 ? -4.559 1.552 -8.509 1.00 97.44 100 TYR A O 1
ATOM 809 N N . PHE A 1 101 ? -5.517 0.864 -10.409 1.00 96.56 101 PHE A N 1
ATOM 810 C CA . PHE A 1 101 ? -6.434 -0.084 -9.774 1.00 96.56 101 PHE A CA 1
ATOM 811 C C . PHE A 1 101 ? -5.731 -1.175 -8.971 1.00 96.56 101 PHE A C 1
ATOM 813 O O . PHE A 1 101 ? -6.181 -1.505 -7.871 1.00 96.56 101 PHE A O 1
ATOM 820 N N . PHE A 1 102 ? -4.619 -1.708 -9.480 1.00 97.69 102 PHE A N 1
ATOM 821 C CA . PHE A 1 102 ? -3.868 -2.728 -8.761 1.00 97.69 102 PHE A CA 1
ATOM 822 C C . PHE A 1 102 ? -3.173 -2.165 -7.502 1.00 97.69 102 PHE A C 1
ATOM 824 O O . PHE A 1 102 ? -3.428 -2.696 -6.419 1.00 97.69 102 PHE A O 1
ATOM 831 N N . PRO A 1 103 ? -2.426 -1.041 -7.557 1.00 98.25 103 PRO A N 1
ATOM 832 C CA . PRO A 1 103 ? -1.944 -0.364 -6.349 1.00 98.25 103 PRO A CA 1
ATOM 833 C C . PRO A 1 103 ? -3.057 0.023 -5.364 1.00 98.25 103 PRO A C 1
ATOM 835 O O . PRO A 1 103 ? -2.881 -0.136 -4.158 1.00 98.25 103 PRO A O 1
ATOM 838 N N . ALA A 1 104 ? -4.219 0.480 -5.849 1.00 98.19 104 ALA A N 1
ATOM 839 C CA . ALA A 1 104 ? -5.350 0.822 -4.985 1.00 98.19 104 ALA A CA 1
ATOM 840 C C . ALA A 1 104 ? -5.849 -0.384 -4.186 1.00 98.19 104 ALA A C 1
ATOM 842 O O . ALA A 1 104 ? -6.102 -0.279 -2.987 1.00 98.19 104 ALA A O 1
ATOM 843 N N . ARG A 1 105 ? -5.959 -1.548 -4.833 1.00 97.88 105 ARG A N 1
ATOM 844 C CA . ARG A 1 105 ? -6.257 -2.802 -4.141 1.00 97.88 105 ARG A CA 1
ATOM 845 C C . ARG A 1 105 ? -5.208 -3.093 -3.065 1.00 97.88 105 ARG A C 1
ATOM 847 O O . ARG A 1 105 ? -5.603 -3.405 -1.947 1.00 97.88 105 ARG A O 1
ATOM 854 N N . ILE A 1 106 ? -3.913 -2.968 -3.371 1.00 98.56 106 ILE A N 1
ATOM 855 C CA . ILE A 1 106 ? -2.840 -3.233 -2.395 1.00 98.56 106 ILE A CA 1
ATOM 856 C C . ILE A 1 106 ? -2.914 -2.293 -1.184 1.00 98.56 106 ILE A C 1
ATOM 858 O O . ILE A 1 106 ? -2.682 -2.730 -0.055 1.00 98.56 106 ILE A O 1
ATOM 862 N N . ALA A 1 107 ? -3.307 -1.030 -1.375 1.00 98.19 107 ALA A N 1
ATOM 863 C CA . ALA A 1 107 ? -3.524 -0.100 -0.265 1.00 98.19 107 ALA A CA 1
ATOM 864 C C . ALA A 1 107 ? -4.567 -0.609 0.749 1.00 98.19 107 ALA A C 1
ATOM 866 O O . ALA A 1 107 ? -4.458 -0.326 1.938 1.00 98.19 107 ALA A O 1
ATOM 867 N N . ILE A 1 108 ? -5.534 -1.419 0.301 1.00 98.19 108 ILE A N 1
ATOM 868 C CA . ILE A 1 108 ? -6.456 -2.144 1.181 1.00 98.19 108 ILE A CA 1
ATOM 869 C C . ILE A 1 108 ? -5.800 -3.422 1.709 1.00 98.19 108 ILE A C 1
ATOM 871 O O . ILE A 1 108 ? -5.665 -3.597 2.917 1.00 98.19 108 ILE A O 1
ATOM 875 N N . THR A 1 109 ? -5.399 -4.338 0.825 1.00 98.12 109 THR A N 1
ATOM 876 C CA . THR A 1 109 ? -5.037 -5.712 1.220 1.00 98.12 109 THR A CA 1
ATOM 877 C C . THR A 1 109 ? -3.803 -5.774 2.115 1.00 98.12 109 THR A C 1
ATOM 879 O O . THR A 1 109 ? -3.711 -6.666 2.956 1.00 98.12 109 THR A O 1
ATOM 882 N N . SER A 1 110 ? -2.892 -4.804 2.013 1.00 96.62 110 SER A N 1
ATOM 883 C CA . SER A 1 110 ? -1.736 -4.653 2.909 1.00 96.62 110 SER A CA 1
ATOM 884 C C . SER A 1 110 ? -2.115 -4.558 4.392 1.00 96.62 110 SER A C 1
ATOM 886 O O . SER A 1 110 ? -1.354 -5.016 5.240 1.00 96.62 110 SER A O 1
ATOM 888 N N . LYS A 1 111 ? -3.303 -4.026 4.712 1.00 96.12 111 LYS A N 1
ATOM 889 C CA . LYS A 1 111 ? -3.804 -3.878 6.089 1.00 96.12 111 LYS A CA 1
ATOM 890 C C . LYS A 1 111 ? -4.680 -5.034 6.568 1.00 96.12 111 LYS A C 1
ATOM 892 O O . LYS A 1 111 ? -5.007 -5.095 7.747 1.00 96.12 111 LYS A O 1
ATOM 897 N N . PHE A 1 112 ? -5.006 -5.980 5.688 1.00 96.56 112 PHE A N 1
ATOM 898 C CA . PHE A 1 112 ? -5.935 -7.075 5.963 1.00 96.56 112 PHE A CA 1
ATOM 899 C C . PHE A 1 112 ? -5.346 -8.415 5.534 1.00 96.56 112 PHE A C 1
ATOM 901 O O . PHE A 1 112 ? -5.726 -8.955 4.502 1.00 96.56 112 PHE A O 1
ATOM 908 N N . ILE A 1 113 ? -4.422 -8.981 6.316 1.00 94.75 113 ILE A N 1
ATOM 909 C CA . ILE A 1 113 ? -3.900 -10.342 6.065 1.00 94.75 113 ILE A CA 1
ATOM 910 C C . ILE A 1 113 ? -5.059 -11.353 6.081 1.00 94.75 113 ILE A C 1
ATOM 912 O O . ILE A 1 113 ? -5.168 -12.207 5.201 1.00 94.75 113 ILE A O 1
ATOM 916 N N . ILE A 1 114 ? -5.963 -11.203 7.052 1.00 94.69 114 ILE A N 1
ATOM 917 C CA . ILE A 1 114 ? -7.252 -11.893 7.108 1.00 94.69 114 ILE A CA 1
ATOM 918 C C . ILE A 1 114 ? -8.290 -10.995 6.424 1.00 94.69 114 ILE A C 1
ATOM 920 O O . ILE A 1 114 ? -8.359 -9.801 6.702 1.00 94.69 114 ILE A O 1
ATOM 924 N N . LYS A 1 115 ? -9.106 -11.559 5.526 1.00 95.25 115 LYS A N 1
ATOM 925 C CA . LYS A 1 115 ? -10.124 -10.824 4.746 1.00 95.25 115 LYS A CA 1
ATOM 926 C C . LYS A 1 115 ? -11.393 -10.527 5.552 1.00 95.25 115 LYS A C 1
ATOM 928 O O . LYS A 1 115 ? -12.504 -10.790 5.096 1.00 95.25 115 LYS A O 1
ATOM 933 N N . ASP A 1 116 ? -11.225 -10.000 6.753 1.00 94.94 116 ASP A N 1
ATOM 934 C CA . ASP A 1 116 ? -12.312 -9.552 7.610 1.00 94.94 116 ASP A CA 1
ATOM 935 C C . ASP A 1 116 ? -11.960 -8.164 8.133 1.00 94.94 116 ASP A C 1
ATOM 937 O O . ASP A 1 116 ? -10.894 -7.951 8.706 1.00 94.94 116 ASP A O 1
ATOM 941 N N . ILE A 1 117 ? -12.866 -7.207 7.930 1.00 95.00 117 ILE A N 1
ATOM 942 C CA . ILE A 1 117 ? -12.672 -5.836 8.397 1.00 95.00 117 ILE A CA 1
ATOM 943 C C . ILE A 1 117 ? -12.433 -5.794 9.913 1.00 95.00 117 ILE A C 1
ATOM 945 O O . ILE A 1 117 ? -11.691 -4.942 10.390 1.00 95.00 117 ILE A O 1
ATOM 949 N N . LYS A 1 118 ? -13.004 -6.745 10.668 1.00 94.44 118 LYS A N 1
ATOM 950 C CA . LYS A 1 118 ? -12.871 -6.857 12.127 1.00 94.44 118 LYS A CA 1
ATOM 951 C C . LYS A 1 118 ? -11.456 -7.189 12.595 1.00 94.44 118 LYS A C 1
ATOM 953 O O . LYS A 1 118 ? -11.194 -7.063 13.784 1.00 94.44 118 LYS A O 1
ATOM 958 N N . THR A 1 119 ? -10.553 -7.597 11.700 1.00 93.12 119 THR A N 1
ATOM 959 C CA . THR A 1 119 ? -9.138 -7.802 12.047 1.00 93.12 119 THR A CA 1
ATOM 960 C C . THR A 1 119 ? -8.306 -6.530 11.941 1.00 93.12 119 THR A C 1
ATOM 962 O O . THR A 1 119 ? -7.085 -6.606 12.037 1.00 93.12 119 THR A O 1
ATOM 965 N N . PHE A 1 120 ? -8.923 -5.379 11.666 1.00 93.25 120 PHE A N 1
ATOM 966 C CA . PHE A 1 120 ? -8.225 -4.106 11.738 1.00 93.25 120 PHE A CA 1
ATOM 967 C C . PHE A 1 120 ? -7.947 -3.756 13.203 1.00 93.25 120 PHE A C 1
ATOM 969 O O . PHE A 1 120 ? -8.869 -3.721 14.015 1.00 93.25 120 PHE A O 1
ATOM 976 N N . ASP A 1 121 ? -6.679 -3.511 13.527 1.00 84.00 121 ASP A N 1
ATOM 977 C CA . ASP A 1 121 ? -6.219 -3.343 14.911 1.00 84.00 121 ASP A CA 1
ATOM 978 C C . ASP A 1 121 ? -6.533 -1.947 15.500 1.00 84.00 121 ASP A C 1
ATOM 980 O O . ASP A 1 121 ? -6.386 -1.745 16.704 1.00 84.00 121 ASP A O 1
ATOM 984 N N . GLU A 1 122 ? -6.966 -0.988 14.672 1.00 89.62 122 GLU A N 1
ATOM 985 C CA . GLU A 1 122 ? -7.183 0.420 15.049 1.00 89.62 122 GLU A CA 1
ATOM 986 C C . GLU A 1 122 ? -8.658 0.862 14.875 1.00 89.62 122 GLU A C 1
ATOM 988 O O . GLU A 1 122 ? -9.578 0.049 14.762 1.00 89.62 122 GLU A O 1
ATOM 993 N N . ASN A 1 123 ? -8.922 2.176 14.868 1.00 91.19 123 ASN A N 1
ATOM 994 C CA . ASN A 1 123 ? -10.286 2.711 14.893 1.00 91.19 123 ASN A CA 1
ATOM 995 C C . ASN A 1 123 ? -11.030 2.601 13.553 1.00 91.19 123 ASN A C 1
ATOM 997 O O . ASN A 1 123 ? -10.505 2.854 12.467 1.00 91.19 123 ASN A O 1
ATOM 1001 N N . PHE A 1 124 ? -12.340 2.374 13.646 1.00 94.94 124 PHE A N 1
ATOM 1002 C CA . PHE A 1 124 ? -13.256 2.341 12.504 1.00 94.94 124 PHE A CA 1
ATOM 1003 C C . PHE A 1 124 ? -13.799 3.747 12.199 1.00 94.94 124 PHE A C 1
ATOM 1005 O O . PHE A 1 124 ? -15.009 3.972 12.156 1.00 94.94 124 PHE A O 1
ATOM 1012 N N . ASN A 1 125 ? -12.896 4.710 12.013 1.00 96.56 125 ASN A N 1
ATOM 1013 C CA . ASN A 1 125 ? -13.175 6.146 11.869 1.00 96.56 125 ASN A CA 1
ATOM 1014 C C . ASN A 1 125 ? -13.712 6.558 10.475 1.00 96.56 125 ASN A C 1
ATOM 1016 O O . ASN A 1 125 ? -13.368 7.616 9.949 1.00 96.56 125 ASN A O 1
ATOM 1020 N N . ILE A 1 126 ? -14.568 5.726 9.880 1.00 96.50 126 ILE A N 1
ATOM 1021 C CA . ILE A 1 126 ? -15.230 5.945 8.584 1.00 96.50 126 ILE A CA 1
ATOM 1022 C C . ILE A 1 126 ? -16.722 5.615 8.685 1.00 96.50 126 ILE A C 1
ATOM 1024 O O . ILE A 1 126 ? -17.144 4.833 9.542 1.00 96.50 126 ILE A O 1
ATOM 1028 N N . GLU A 1 127 ? -17.534 6.173 7.788 1.00 96.62 127 GLU A N 1
ATOM 1029 C CA . GLU A 1 127 ? -18.978 5.931 7.767 1.00 96.62 127 GLU A CA 1
ATOM 1030 C C . GLU A 1 127 ? -19.324 4.453 7.521 1.00 96.62 127 GLU A C 1
ATOM 1032 O O . GLU A 1 127 ? -18.614 3.721 6.828 1.00 96.62 127 GLU A O 1
ATOM 1037 N N . LYS A 1 128 ? -20.486 4.009 8.019 1.00 96.75 128 LYS A N 1
ATOM 1038 C CA . LYS A 1 128 ? -20.963 2.624 7.842 1.00 96.75 128 LYS A CA 1
ATOM 1039 C C . LYS A 1 128 ? -21.071 2.200 6.376 1.00 96.75 128 LYS A C 1
ATOM 1041 O O . LYS A 1 128 ? -20.818 1.037 6.062 1.00 96.75 128 LYS A O 1
ATOM 1046 N N . LYS A 1 129 ? -21.395 3.132 5.472 1.00 96.88 129 LYS A N 1
ATOM 1047 C CA . LYS A 1 129 ? -21.417 2.873 4.023 1.00 96.88 129 LYS A CA 1
ATOM 1048 C C . LYS A 1 129 ? -20.030 2.479 3.496 1.00 96.88 129 LYS A C 1
ATOM 1050 O O . LYS A 1 129 ? -19.924 1.546 2.704 1.00 96.88 129 LYS A O 1
ATOM 1055 N N . ASP A 1 130 ? -18.978 3.140 3.980 1.00 96.19 130 ASP A N 1
ATOM 1056 C CA . ASP A 1 130 ? -17.599 2.901 3.561 1.00 96.19 130 ASP A CA 1
ATOM 1057 C C . ASP A 1 130 ? -17.032 1.636 4.209 1.00 96.19 130 ASP A C 1
ATOM 1059 O O . ASP A 1 130 ? -16.310 0.895 3.548 1.00 96.19 130 ASP A O 1
ATOM 1063 N N . GLN A 1 131 ? -17.446 1.310 5.441 1.00 97.56 131 GLN A N 1
ATOM 1064 C CA . GLN A 1 131 ? -17.158 0.007 6.062 1.00 97.56 131 GLN A CA 1
ATOM 1065 C C . GLN A 1 131 ? -17.741 -1.139 5.220 1.00 97.56 131 GLN A C 1
ATOM 1067 O O . GLN A 1 131 ? -17.020 -2.058 4.842 1.00 97.56 131 GLN A O 1
ATOM 1072 N N . LYS A 1 132 ? -19.022 -1.048 4.829 1.00 97.69 132 LYS A N 1
ATOM 1073 C CA . LYS A 1 132 ? -19.674 -2.056 3.973 1.00 97.69 132 LYS A CA 1
ATOM 1074 C C . LYS A 1 132 ? -19.015 -2.157 2.594 1.00 97.69 132 LYS A C 1
ATOM 1076 O O . LYS A 1 132 ? -18.863 -3.252 2.053 1.00 97.69 132 LYS A O 1
ATOM 1081 N N . LYS A 1 133 ? -18.601 -1.023 2.019 1.00 97.31 133 LYS A N 1
ATOM 1082 C CA . LYS A 1 133 ? -17.819 -0.993 0.775 1.00 97.31 133 LYS A CA 1
ATOM 1083 C C . LYS A 1 133 ? -16.495 -1.741 0.948 1.00 97.31 133 LYS A C 1
ATOM 1085 O O . LYS A 1 133 ? -16.182 -2.587 0.116 1.00 97.31 133 LYS A O 1
ATOM 1090 N N . LEU A 1 134 ? -15.753 -1.466 2.019 1.00 97.81 134 LEU A N 1
ATOM 1091 C CA . LEU A 1 134 ? -14.482 -2.122 2.324 1.00 97.81 134 LEU A CA 1
ATOM 1092 C C . LEU A 1 134 ? -14.651 -3.636 2.525 1.00 97.81 134 LEU A C 1
ATOM 1094 O O . LEU A 1 134 ? -13.907 -4.410 1.927 1.00 97.81 134 LEU A O 1
ATOM 1098 N N . GLU A 1 135 ? -15.667 -4.070 3.275 1.00 97.56 135 GLU A N 1
ATOM 1099 C CA . GLU A 1 135 ? -16.006 -5.491 3.441 1.00 97.56 135 GLU A CA 1
ATOM 1100 C C . GLU A 1 135 ? -16.263 -6.189 2.098 1.00 97.56 135 GLU A C 1
ATOM 1102 O O . GLU A 1 135 ? -15.759 -7.287 1.854 1.00 97.56 135 GLU A O 1
ATOM 1107 N N . ASN A 1 136 ? -17.031 -5.554 1.209 1.00 97.62 136 ASN A N 1
ATOM 1108 C CA . ASN A 1 136 ? -17.316 -6.104 -0.115 1.00 97.62 136 ASN A CA 1
ATOM 1109 C C . ASN A 1 136 ? -16.049 -6.193 -0.979 1.00 97.62 136 ASN A C 1
ATOM 1111 O O . ASN A 1 136 ? -15.830 -7.211 -1.638 1.00 97.62 136 ASN A O 1
ATOM 1115 N N . LEU A 1 137 ? -15.190 -5.167 -0.944 1.00 97.69 137 LEU A N 1
ATOM 1116 C CA . LEU A 1 137 ? -13.904 -5.182 -1.646 1.00 97.69 137 LEU A CA 1
ATOM 1117 C C . LEU A 1 137 ? -13.017 -6.330 -1.143 1.00 97.69 137 LEU A C 1
ATOM 1119 O O . LEU A 1 137 ? -12.542 -7.123 -1.955 1.00 97.69 137 LEU A O 1
ATOM 1123 N N . LEU A 1 138 ? -12.865 -6.489 0.174 1.00 97.38 138 LEU A N 1
ATOM 1124 C CA . LEU A 1 138 ? -12.085 -7.579 0.773 1.00 97.38 138 LEU A CA 1
ATOM 1125 C C . LEU A 1 138 ? -12.586 -8.963 0.346 1.00 97.38 138 LEU A C 1
ATOM 1127 O O . LEU A 1 138 ? -11.780 -9.806 -0.044 1.00 97.38 138 LEU A O 1
ATOM 1131 N N . LYS A 1 139 ? -13.907 -9.184 0.349 1.00 96.12 139 LYS A N 1
ATOM 1132 C CA . LYS A 1 139 ? -14.518 -10.441 -0.121 1.00 96.12 139 LYS A CA 1
ATOM 1133 C C . LYS A 1 139 ? -14.241 -10.708 -1.602 1.00 96.12 139 LYS A C 1
ATOM 1135 O O . LYS A 1 139 ? -14.079 -11.861 -1.990 1.00 96.12 139 LYS A O 1
ATOM 1140 N N . SER A 1 140 ? -14.178 -9.656 -2.416 1.00 96.00 140 SER A N 1
ATOM 1141 C CA . SER A 1 140 ? -13.966 -9.763 -3.864 1.00 96.00 140 SER A CA 1
ATOM 1142 C C . SER A 1 140 ? -12.510 -10.022 -4.265 1.00 96.00 140 SER A C 1
ATOM 1144 O O . SER A 1 140 ? -12.249 -10.599 -5.319 1.00 96.00 140 SER A O 1
ATOM 1146 N N . TYR A 1 141 ? -11.540 -9.607 -3.447 1.00 95.94 141 TYR A N 1
ATOM 1147 C CA . TYR A 1 141 ? -10.130 -9.687 -3.813 1.00 95.94 141 TYR A CA 1
ATOM 1148 C C . TYR A 1 141 ? -9.540 -11.077 -3.585 1.00 95.94 141 TYR A C 1
ATOM 1150 O O . TYR A 1 141 ? -9.638 -11.651 -2.502 1.00 95.94 141 TYR A O 1
ATOM 1158 N N . GLN A 1 142 ? -8.831 -11.601 -4.585 1.00 95.25 142 GLN A N 1
ATOM 1159 C CA . GLN A 1 142 ? -7.991 -12.795 -4.468 1.00 95.25 142 GLN A CA 1
ATOM 1160 C C . GLN A 1 142 ? -6.527 -12.393 -4.311 1.00 95.25 142 GLN A C 1
ATOM 1162 O O . GLN A 1 142 ? -5.948 -11.836 -5.241 1.00 95.25 142 GLN A O 1
ATOM 1167 N N . TYR A 1 143 ? -5.938 -12.658 -3.144 1.00 97.31 143 TYR A N 1
ATOM 1168 C CA . TYR A 1 143 ? -4.571 -12.236 -2.833 1.00 97.31 143 TYR A CA 1
ATOM 1169 C C . TYR A 1 143 ? -3.568 -13.028 -3.662 1.00 97.31 143 TYR A C 1
ATOM 1171 O O . TYR A 1 143 ? -3.689 -14.245 -3.795 1.00 97.31 143 TYR A O 1
ATOM 1179 N N . ASN A 1 144 ? -2.578 -12.328 -4.196 1.00 97.00 144 ASN A N 1
ATOM 1180 C CA . ASN A 1 144 ? -1.457 -12.897 -4.921 1.00 97.00 144 ASN A CA 1
ATOM 1181 C C . ASN A 1 144 ? -0.147 -12.570 -4.191 1.00 97.00 144 ASN A C 1
ATOM 1183 O O . ASN A 1 144 ? -0.144 -12.071 -3.062 1.00 97.00 144 ASN A O 1
ATOM 1187 N N . ASP A 1 145 ? 0.977 -12.882 -4.821 1.00 98.31 145 ASP A N 1
ATOM 1188 C CA . ASP A 1 145 ? 2.279 -12.744 -4.178 1.00 98.31 145 ASP A CA 1
ATOM 1189 C C . ASP A 1 145 ? 2.713 -11.282 -3.992 1.00 98.31 145 ASP A C 1
ATOM 1191 O O . ASP A 1 145 ? 3.506 -11.012 -3.094 1.00 98.31 145 ASP A O 1
ATOM 1195 N N . TYR A 1 146 ? 2.130 -10.319 -4.723 1.00 98.50 146 TYR A N 1
ATOM 1196 C CA . TYR A 1 146 ? 2.323 -8.897 -4.416 1.00 98.50 146 TYR A CA 1
ATOM 1197 C C . TYR A 1 146 ? 1.647 -8.522 -3.095 1.00 98.50 146 TYR A C 1
ATOM 1199 O O . TYR A 1 146 ? 2.279 -7.862 -2.275 1.00 98.50 146 TYR A O 1
ATOM 1207 N N . ASP A 1 147 ? 0.400 -8.957 -2.848 1.00 98.50 147 ASP A N 1
ATOM 1208 C CA . ASP A 1 147 ? -0.277 -8.680 -1.570 1.00 98.50 147 ASP A CA 1
ATOM 1209 C C . ASP A 1 147 ? 0.535 -9.253 -0.406 1.00 98.50 147 ASP A C 1
ATOM 1211 O O . ASP A 1 147 ? 0.824 -8.541 0.552 1.00 98.50 147 ASP A O 1
ATOM 1215 N N . LYS A 1 148 ? 0.963 -10.518 -0.519 1.00 98.44 148 LYS A N 1
ATOM 1216 C CA . LYS A 1 148 ? 1.755 -11.194 0.519 1.00 98.44 148 LYS A CA 1
ATOM 1217 C C . LYS A 1 148 ? 3.097 -10.502 0.750 1.00 98.44 148 LYS A C 1
ATOM 1219 O O . LYS A 1 148 ? 3.491 -10.312 1.898 1.00 98.44 148 LYS A O 1
ATOM 1224 N N . LEU A 1 149 ? 3.790 -10.107 -0.322 1.00 98.75 149 LEU A N 1
ATOM 1225 C CA . LEU A 1 149 ? 5.065 -9.401 -0.226 1.00 98.75 149 LEU A CA 1
ATOM 1226 C C . LEU A 1 149 ? 4.902 -8.064 0.503 1.00 98.75 149 LEU A C 1
ATOM 1228 O O . LEU A 1 149 ? 5.676 -7.765 1.410 1.00 98.75 149 LEU A O 1
ATOM 1232 N N . ILE A 1 150 ? 3.889 -7.271 0.147 1.00 98.69 150 ILE A N 1
ATOM 1233 C CA . ILE A 1 150 ? 3.671 -5.973 0.794 1.00 98.69 150 ILE A CA 1
ATOM 1234 C C . ILE A 1 150 ? 3.190 -6.141 2.241 1.00 98.69 150 ILE A C 1
ATOM 1236 O O . ILE A 1 150 ? 3.672 -5.419 3.108 1.00 98.69 150 ILE A O 1
ATOM 1240 N N . GLN A 1 151 ? 2.326 -7.117 2.539 1.00 98.00 151 GLN A N 1
ATOM 1241 C CA . GLN A 1 151 ? 1.929 -7.450 3.917 1.00 98.00 151 GLN A CA 1
ATOM 1242 C C . GLN A 1 151 ? 3.136 -7.826 4.786 1.00 98.00 151 GLN A C 1
ATOM 1244 O O . GLN A 1 151 ? 3.260 -7.348 5.914 1.00 98.00 151 GLN A O 1
ATOM 1249 N N . LEU A 1 152 ? 4.041 -8.657 4.258 1.00 97.94 152 LEU A N 1
ATOM 1250 C CA . LEU A 1 152 ? 5.274 -9.033 4.945 1.00 97.94 152 LEU A CA 1
ATOM 1251 C C . LEU A 1 152 ? 6.137 -7.798 5.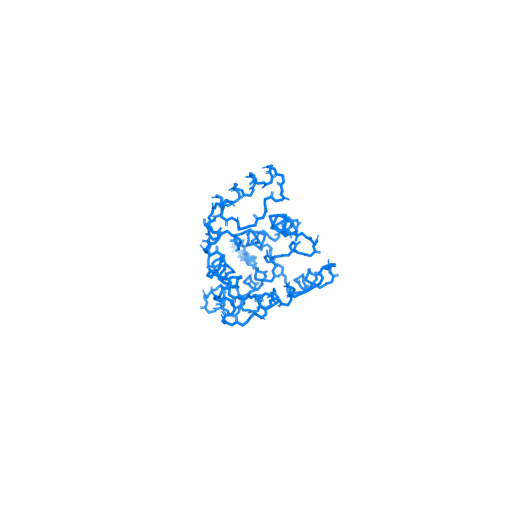227 1.00 97.94 152 LEU A C 1
ATOM 1253 O O . LEU A 1 152 ? 6.507 -7.553 6.373 1.00 97.94 152 LEU A O 1
ATOM 1257 N N . LEU A 1 153 ? 6.417 -6.990 4.201 1.00 97.94 153 LEU A N 1
ATOM 1258 C CA . LEU A 1 153 ? 7.267 -5.806 4.339 1.00 97.94 153 LEU A CA 1
ATOM 1259 C C . LEU A 1 153 ? 6.669 -4.751 5.279 1.00 97.94 153 LEU A C 1
ATOM 1261 O O . LEU A 1 153 ? 7.414 -4.167 6.066 1.00 97.94 153 LEU A O 1
ATOM 1265 N N . ASP A 1 154 ? 5.348 -4.541 5.256 1.00 95.69 154 ASP A N 1
ATOM 1266 C CA . ASP A 1 154 ? 4.654 -3.643 6.190 1.00 95.69 154 ASP A CA 1
ATOM 1267 C C . ASP A 1 154 ? 4.850 -4.095 7.646 1.00 95.69 154 ASP A C 1
ATOM 1269 O O . ASP A 1 154 ? 5.103 -3.278 8.527 1.00 95.69 154 ASP A O 1
ATOM 1273 N N . LYS A 1 155 ? 4.809 -5.403 7.921 1.00 91.81 155 LYS A N 1
ATOM 1274 C CA . LYS A 1 155 ? 5.028 -5.926 9.279 1.00 91.81 155 LYS A CA 1
ATOM 1275 C C . LYS A 1 155 ? 6.505 -5.987 9.688 1.00 91.81 155 LYS A C 1
ATOM 1277 O O . LYS A 1 155 ? 6.783 -6.048 10.886 1.00 91.81 155 LYS A O 1
ATOM 1282 N N . SER A 1 156 ? 7.440 -5.965 8.736 1.00 92.31 156 SER A N 1
ATOM 1283 C CA . SER A 1 156 ? 8.884 -6.071 9.002 1.00 92.31 156 SER A CA 1
ATOM 1284 C C . SER A 1 156 ? 9.619 -4.732 9.089 1.00 92.31 156 SER A C 1
ATOM 1286 O O . SER A 1 156 ? 10.618 -4.642 9.798 1.00 92.31 156 SER A O 1
ATOM 1288 N N . ILE A 1 157 ? 9.167 -3.700 8.376 1.00 93.25 157 ILE A N 1
ATOM 1289 C CA . ILE A 1 157 ? 9.852 -2.402 8.309 1.00 93.25 157 ILE A CA 1
ATOM 1290 C C . ILE A 1 157 ? 8.998 -1.374 9.048 1.00 93.25 157 ILE A C 1
ATOM 1292 O O . ILE A 1 157 ? 7.876 -1.096 8.637 1.00 93.25 157 ILE A O 1
ATOM 1296 N N . LEU A 1 158 ? 9.511 -0.802 10.138 1.00 89.19 158 LEU A N 1
ATOM 1297 C CA . LEU A 1 158 ? 8.794 0.165 10.981 1.00 89.19 158 LEU A CA 1
ATOM 1298 C C . LEU A 1 158 ? 9.207 1.612 10.668 1.00 89.19 158 LEU A C 1
ATOM 1300 O O . LEU A 1 158 ? 10.209 1.848 9.998 1.00 89.19 158 LEU A O 1
ATOM 1304 N N . GLU A 1 159 ? 8.425 2.586 11.142 1.00 86.69 159 GLU A N 1
ATOM 1305 C CA . GLU A 1 159 ? 8.736 4.018 10.975 1.00 86.69 159 GLU A CA 1
ATOM 1306 C C . GLU A 1 159 ? 9.885 4.481 11.873 1.00 86.69 159 GLU A C 1
ATOM 1308 O O . GLU A 1 159 ? 10.676 5.328 11.466 1.00 86.69 159 GLU A O 1
ATOM 1313 N N . ASN A 1 160 ? 9.990 3.900 13.070 1.00 82.06 160 ASN A N 1
ATOM 1314 C CA . ASN A 1 160 ? 10.977 4.261 14.079 1.00 82.06 160 ASN A CA 1
ATOM 1315 C C . ASN A 1 160 ? 11.751 3.017 14.525 1.00 82.06 160 ASN A C 1
ATOM 1317 O O . ASN A 1 160 ? 11.177 1.937 14.686 1.00 82.06 160 ASN A O 1
ATOM 1321 N N . TYR A 1 161 ? 13.054 3.175 14.761 1.00 77.88 161 TYR A N 1
ATOM 1322 C CA . TYR A 1 161 ? 13.857 2.138 15.398 1.00 77.88 161 TYR A CA 1
ATOM 1323 C C . TYR A 1 161 ? 13.608 2.159 16.908 1.00 77.88 161 TYR A C 1
ATOM 1325 O O . TYR A 1 161 ? 14.006 3.098 17.590 1.00 77.88 161 TYR A O 1
ATOM 1333 N N . VAL A 1 162 ? 12.948 1.122 17.424 1.00 72.31 162 VAL A N 1
ATOM 1334 C CA . VAL A 1 162 ? 12.646 0.981 18.861 1.00 72.31 162 VAL A CA 1
ATOM 1335 C C . VAL A 1 162 ? 13.652 0.089 19.606 1.00 72.31 162 VAL A C 1
ATOM 1337 O O . VAL A 1 162 ? 13.641 0.041 20.833 1.00 72.31 162 VAL A O 1
ATOM 1340 N N . GLY A 1 163 ? 14.557 -0.583 18.882 1.00 78.94 163 GLY A N 1
ATOM 1341 C CA . GLY A 1 163 ? 15.430 -1.632 19.422 1.00 78.94 163 GLY A CA 1
ATOM 1342 C C . GLY A 1 163 ? 14.70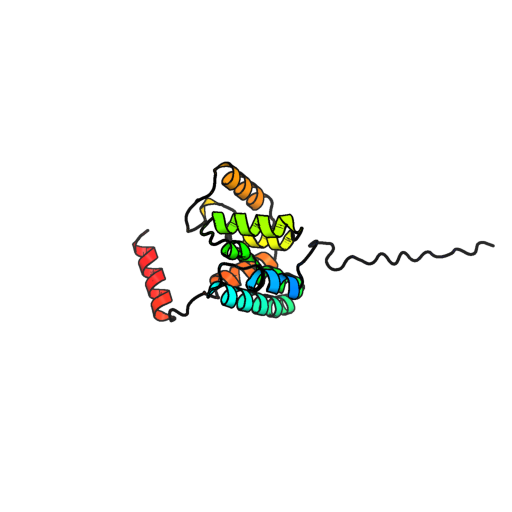2 -2.973 19.592 1.00 78.94 163 GLY A C 1
ATOM 1343 O O . GLY A 1 163 ? 13.505 -3.013 19.875 1.00 78.94 163 GLY A O 1
ATOM 1344 N N . ILE A 1 164 ? 15.420 -4.086 19.401 1.00 79.06 164 ILE A N 1
ATOM 1345 C CA . ILE A 1 164 ? 14.828 -5.439 19.406 1.00 79.06 164 ILE A CA 1
ATOM 1346 C C . ILE A 1 164 ? 14.208 -5.773 20.772 1.00 79.06 164 ILE A C 1
ATOM 1348 O O . ILE A 1 164 ? 13.096 -6.295 20.828 1.00 79.06 164 ILE A O 1
ATOM 1352 N N . ASP A 1 165 ? 14.881 -5.423 21.869 1.00 83.62 165 ASP A N 1
ATOM 1353 C CA . ASP A 1 165 ? 14.408 -5.743 23.220 1.00 83.62 165 ASP A CA 1
ATOM 1354 C C . ASP A 1 165 ? 13.095 -5.036 23.565 1.00 83.62 165 ASP A C 1
ATOM 1356 O O . ASP A 1 165 ? 12.172 -5.666 24.082 1.00 83.62 165 ASP A O 1
ATOM 1360 N N . ASN A 1 166 ? 12.983 -3.742 23.249 1.00 79.25 166 ASN A N 1
ATOM 1361 C CA . ASN A 1 166 ? 11.764 -2.976 23.513 1.00 79.25 166 ASN A CA 1
ATOM 1362 C C . ASN A 1 166 ? 10.616 -3.453 22.623 1.00 79.25 166 ASN A C 1
ATOM 1364 O O . ASN A 1 166 ? 9.517 -3.667 23.122 1.00 79.25 166 ASN A O 1
ATOM 1368 N N . TYR A 1 167 ? 10.891 -3.762 21.350 1.00 76.75 167 TYR A N 1
ATOM 1369 C CA . TYR A 1 167 ? 9.888 -4.335 20.449 1.00 76.75 167 TYR A CA 1
ATOM 1370 C C . TYR A 1 167 ? 9.242 -5.611 21.016 1.00 76.75 167 TYR A C 1
ATOM 1372 O O . TYR A 1 167 ? 8.032 -5.815 20.901 1.00 76.75 167 TYR A O 1
ATOM 1380 N N . TYR A 1 168 ? 10.036 -6.487 21.644 1.00 79.12 168 TYR A N 1
ATOM 1381 C CA . TYR A 1 168 ? 9.511 -7.703 22.268 1.00 79.12 168 TYR A CA 1
ATOM 1382 C C . TYR A 1 168 ? 8.820 -7.456 23.613 1.00 79.12 168 TYR A C 1
ATOM 1384 O O . TYR A 1 168 ? 7.905 -8.213 23.955 1.00 79.12 168 TYR A O 1
ATOM 1392 N N . LYS A 1 169 ? 9.231 -6.434 24.372 1.00 81.56 169 LYS A N 1
ATOM 1393 C CA . LYS A 1 169 ? 8.556 -6.034 25.617 1.00 81.56 169 LYS A CA 1
ATOM 1394 C C . LYS A 1 169 ? 7.160 -5.491 25.332 1.00 81.56 169 LYS A C 1
ATOM 1396 O O . LYS A 1 169 ? 6.201 -6.036 25.874 1.00 81.56 169 LYS A O 1
ATOM 1401 N N . ASP A 1 170 ? 7.035 -4.554 24.397 1.00 74.62 170 ASP A N 1
ATOM 1402 C CA . ASP A 1 170 ? 5.754 -3.938 24.026 1.00 74.62 170 ASP A CA 1
ATOM 1403 C C . ASP A 1 170 ? 4.740 -5.006 23.580 1.00 74.62 170 ASP A C 1
ATOM 1405 O O . ASP A 1 170 ? 3.617 -5.077 24.081 1.00 74.62 170 ASP A O 1
ATOM 1409 N N . LYS A 1 171 ? 5.179 -5.955 22.739 1.00 71.88 171 LYS A N 1
ATOM 1410 C CA . LYS A 1 171 ? 4.348 -7.094 22.308 1.00 71.88 171 LYS A CA 1
ATOM 1411 C C . LYS A 1 171 ? 3.897 -8.015 23.442 1.00 71.88 171 LYS A C 1
ATOM 1413 O O . LYS A 1 171 ? 2.865 -8.675 23.309 1.00 71.88 171 LYS A O 1
ATOM 1418 N N . LYS A 1 172 ? 4.686 -8.162 24.510 1.00 68.56 172 LYS A N 1
ATOM 1419 C CA . LYS A 1 172 ? 4.282 -8.948 25.686 1.00 68.56 172 LYS A CA 1
ATOM 1420 C C . LYS A 1 172 ? 3.260 -8.184 26.519 1.00 68.56 172 LYS A C 1
ATOM 1422 O O . LYS A 1 172 ? 2.281 -8.784 26.945 1.00 68.56 172 LYS A O 1
ATOM 1427 N N . GLU A 1 173 ? 3.458 -6.887 26.716 1.00 67.56 173 GLU A N 1
ATOM 1428 C CA . GLU A 1 173 ? 2.556 -6.047 27.509 1.00 67.56 173 GLU A CA 1
ATOM 1429 C C . GLU A 1 173 ? 1.175 -5.890 26.860 1.00 67.56 173 GLU A C 1
ATOM 1431 O O . GLU A 1 173 ? 0.160 -5.966 27.551 1.00 67.56 173 GLU A O 1
ATOM 1436 N N . GLU A 1 174 ? 1.104 -5.764 25.534 1.00 63.50 174 GLU A N 1
ATOM 1437 C CA . GLU A 1 174 ? -0.167 -5.738 24.793 1.00 63.50 174 GLU A CA 1
ATOM 1438 C C . GLU A 1 174 ? -0.969 -7.040 24.933 1.00 63.50 174 GLU A C 1
ATOM 1440 O O . GLU A 1 174 ? -2.198 -7.010 24.952 1.00 63.50 174 GLU A O 1
ATOM 1445 N N . LYS A 1 175 ? -0.291 -8.187 25.071 1.00 59.34 175 LYS A N 1
ATOM 1446 C CA . LYS A 1 175 ? -0.942 -9.488 25.305 1.00 59.34 175 LYS A CA 1
ATOM 1447 C C . LYS A 1 175 ? -1.492 -9.645 26.718 1.00 59.34 175 LYS A C 1
ATOM 1449 O O . LYS A 1 175 ? -2.385 -10.455 26.907 1.00 59.34 175 LYS A O 1
ATOM 1454 N N . ILE A 1 176 ? -0.951 -8.915 27.692 1.00 59.78 176 ILE A N 1
ATOM 1455 C CA . ILE A 1 176 ? -1.415 -8.949 29.088 1.00 59.78 176 ILE A CA 1
ATOM 1456 C C . ILE A 1 176 ? -2.661 -8.062 29.270 1.00 59.78 176 ILE A C 1
ATOM 1458 O O . ILE A 1 176 ? -3.426 -8.255 30.209 1.00 59.78 176 ILE A O 1
ATOM 1462 N N . LYS A 1 177 ? -2.877 -7.094 28.370 1.00 50.34 177 LYS A N 1
ATOM 1463 C CA . LYS A 1 177 ? -3.992 -6.132 28.414 1.00 50.34 177 LYS A CA 1
ATOM 1464 C C . LYS A 1 177 ? -5.245 -6.566 27.629 1.00 50.34 177 LYS A C 1
ATOM 1466 O O . LYS A 1 177 ? -6.222 -5.821 27.646 1.00 50.34 177 LYS A O 1
ATOM 1471 N N . LYS A 1 178 ? -5.218 -7.708 26.931 1.00 43.97 178 LYS A N 1
ATOM 1472 C CA . LYS A 1 178 ? -6.361 -8.307 26.212 1.00 43.97 178 LYS A CA 1
ATOM 1473 C C . LYS A 1 178 ? -6.891 -9.513 26.975 1.00 43.97 178 LYS A C 1
ATOM 1475 O O . LYS A 1 178 ? -8.124 -9.701 26.941 1.00 43.97 178 LYS A O 1
#

Mean predicted aligned error: 7.31 Å

Solvent-accessible surface area (backbone atoms only — not comparable to full-atom values): 9963 Å² total; per-residue (Å²): 136,84,78,79,76,77,77,76,76,79,68,74,74,57,84,55,70,93,47,52,50,71,64,50,75,66,58,49,45,36,55,62,52,76,74,26,82,49,76,54,54,61,49,60,37,24,55,49,40,8,54,50,30,21,57,54,24,45,79,71,72,42,62,32,61,60,28,22,40,33,29,47,43,29,67,49,13,39,37,73,73,38,58,57,48,36,13,36,53,44,17,24,49,60,29,45,77,71,49,19,50,48,44,17,49,35,15,47,44,43,68,34,91,56,76,44,73,85,68,48,92,65,55,78,72,56,57,72,70,55,51,52,49,50,45,53,49,44,68,69,59,80,85,51,72,64,39,53,51,40,32,52,44,61,76,70,56,66,67,66,91,70,55,74,70,50,55,55,47,54,60,51,54,59,64,73,76,110